Protein AF-B4IW01-F1 (afdb_monomer)

InterPro domains:
  IPR012295 TBP domain superfamily [G3DSA:3.30.310.10] (137-221)
  IPR012295 TBP domain superfamily [G3DSA:3.30.310.10] (222-278)

Secondary structure (DSSP, 8-state):
------------------------------------HHHHHHHHHHHHHHHHHHHHHHHHHHTTTSS-HHHHHHHHHHHHHHGGGHHHHT-EEEEPPPPPGGGGHHHHTT-TTS----------EEEEEEEEEEEEEEEE-SS---HHHHGGG-SSEEEETTTTEEEEEEETTEEEEEETTSEEEEEEESSHHHHHHHHHHHHHHHH--TT----GGGT-EEEEEEEEEE-SS---HHHHHHHH-SSPPTT-SEEEEE-TTSTT-EEEEETTSEEEEES---

Nearest PDB structures (foldseek):
  1ais-assembly1_A  TM=5.025E-01  e=1.214E-07  Pyrococcus woesei
  6e24-assembly1_A  TM=4.633E-01  e=4.380E-07  Saccharomyces cerevisiae S288C
  6e16-assembly1_A  TM=4.631E-01  e=5.217E-07  Saccharomyces cerevisiae S288C
  7zke-assembly1_D  TM=4.923E-01  e=1.776E-06  Thermochaetoides thermophila
  4b0a-assembly1_A  TM=4.723E-01  e=9.909E-07  Saccharomyces cerevisiae

Organism: Drosophila yakuba (NCBI:txid7245)

Structure (mmCIF, N/CA/C/O backbone):
data_AF-B4IW01-F1
#
_entry.id   AF-B4IW01-F1
#
loop_
_atom_site.group_PDB
_atom_site.id
_atom_site.type_symbol
_atom_site.label_atom_id
_atom_site.label_alt_id
_atom_site.label_comp_id
_atom_site.label_asym_id
_atom_site.label_entity_id
_atom_site.label_seq_id
_atom_site.pdbx_PDB_ins_code
_atom_site.Cartn_x
_atom_site.Cartn_y
_atom_site.Cartn_z
_atom_site.occupancy
_atom_site.B_iso_or_equiv
_atom_site.auth_seq_id
_atom_site.auth_comp_id
_atom_site.auth_asym_id
_atom_site.auth_atom_id
_atom_site.pdbx_PDB_model_num
ATOM 1 N N . MET A 1 1 ? 0.034 63.902 19.401 1.00 35.38 1 MET A N 1
ATOM 2 C CA . MET A 1 1 ? -0.274 65.142 18.651 1.00 35.38 1 MET A CA 1
ATOM 3 C C . MET A 1 1 ? -1.018 64.762 17.372 1.00 35.38 1 MET A C 1
ATOM 5 O O . MET A 1 1 ? -0.502 63.921 16.661 1.00 35.38 1 MET A O 1
ATOM 9 N N . ARG A 1 2 ? -2.204 65.361 17.162 1.00 35.72 2 ARG A N 1
ATOM 10 C CA . ARG A 1 2 ? -3.059 65.480 15.947 1.00 35.72 2 ARG A CA 1
ATOM 11 C C . ARG A 1 2 ? -3.355 64.203 15.115 1.00 35.72 2 ARG A C 1
ATOM 13 O O . ARG A 1 2 ? -2.448 63.646 14.529 1.00 35.72 2 ARG A O 1
ATOM 20 N N . LYS A 1 3 ? -4.555 63.599 15.156 1.00 30.81 3 LYS A N 1
ATOM 21 C CA . LYS A 1 3 ? -5.896 63.960 14.603 1.00 30.81 3 LYS A CA 1
ATOM 22 C C . LYS A 1 3 ? -6.015 63.892 13.061 1.00 30.81 3 LYS A C 1
ATOM 24 O O . LYS A 1 3 ? -5.311 64.628 12.385 1.00 30.81 3 LYS A O 1
ATOM 29 N N . LEU A 1 4 ? -7.051 63.145 12.631 1.00 32.84 4 LEU A N 1
ATOM 30 C CA . LEU A 1 4 ? -7.971 63.339 11.484 1.00 32.84 4 LEU A CA 1
ATOM 31 C C . LEU A 1 4 ? -7.855 62.397 10.259 1.00 32.84 4 LEU A C 1
ATOM 33 O O . LEU A 1 4 ? -6.977 62.529 9.418 1.00 32.84 4 LEU A O 1
ATOM 37 N N . SER A 1 5 ? -8.853 61.506 10.157 1.00 33.00 5 SER A N 1
ATOM 38 C CA . SER A 1 5 ? -9.600 61.064 8.952 1.00 33.00 5 SER A CA 1
ATOM 39 C C . SER A 1 5 ? -10.320 62.269 8.271 1.00 33.00 5 SER A C 1
ATOM 41 O O . SER A 1 5 ? -10.150 63.372 8.795 1.00 33.00 5 SER A O 1
ATOM 43 N N . PRO A 1 6 ? -11.251 62.160 7.277 1.00 50.31 6 PRO A N 1
ATOM 44 C CA . PRO A 1 6 ? -11.723 61.075 6.371 1.00 50.31 6 PRO A CA 1
ATOM 45 C C . PRO A 1 6 ? -12.053 61.579 4.909 1.00 50.31 6 PRO A C 1
ATOM 47 O O . PRO A 1 6 ? -11.668 62.684 4.546 1.00 50.31 6 PRO A O 1
ATOM 50 N N . VAL A 1 7 ? -12.894 60.824 4.158 1.00 34.47 7 VAL A N 1
ATOM 51 C CA . VAL A 1 7 ? -13.804 61.234 3.028 1.00 34.47 7 VAL A CA 1
ATOM 52 C C . VAL A 1 7 ? -13.170 61.267 1.620 1.00 34.47 7 VAL A C 1
ATOM 54 O O . VAL A 1 7 ? -12.026 61.665 1.488 1.00 34.47 7 VAL A O 1
ATOM 57 N N . GLY A 1 8 ? -13.800 60.883 0.496 1.00 29.92 8 GLY A N 1
ATOM 58 C CA . GLY A 1 8 ? -15.155 60.432 0.104 1.00 29.92 8 GLY A CA 1
ATOM 59 C C . GLY A 1 8 ? -15.135 60.069 -1.405 1.00 29.92 8 GLY A C 1
ATOM 60 O O . GLY A 1 8 ? -14.216 60.474 -2.104 1.00 29.92 8 GLY A O 1
ATOM 61 N N . TYR A 1 9 ? -15.918 59.088 -1.869 1.00 28.58 9 TYR A N 1
ATOM 62 C CA . TYR A 1 9 ? -17.233 59.180 -2.548 1.00 28.58 9 TYR A CA 1
ATOM 63 C C . TYR A 1 9 ? -17.289 59.768 -3.976 1.00 28.58 9 TYR A C 1
ATOM 65 O O . TYR A 1 9 ? -16.765 60.848 -4.223 1.00 28.58 9 TYR A O 1
ATOM 73 N N . SER A 1 10 ? -18.149 59.118 -4.794 1.00 33.97 10 SER A N 1
ATOM 74 C CA . SER A 1 10 ? -18.918 59.639 -5.958 1.00 33.97 10 SER A CA 1
ATOM 75 C C . SER A 1 10 ? -18.262 59.447 -7.343 1.00 33.97 10 SER A C 1
ATOM 77 O O . SER A 1 10 ? -17.065 59.658 -7.461 1.00 33.97 10 SER A O 1
ATOM 79 N N . ASN A 1 11 ? -18.924 59.149 -8.473 1.00 29.97 11 ASN A N 1
ATOM 80 C CA . ASN A 1 11 ? -20.230 58.589 -8.888 1.00 29.97 11 ASN A CA 1
ATOM 81 C C . ASN A 1 11 ? -20.236 58.524 -10.444 1.00 29.97 11 ASN A C 1
ATOM 83 O O . ASN A 1 11 ? -19.383 59.139 -11.076 1.00 29.97 11 ASN A O 1
ATOM 87 N N . ALA A 1 12 ? -21.300 57.921 -11.006 1.00 30.70 12 ALA A N 1
ATOM 88 C CA . ALA A 1 12 ? -21.876 58.090 -12.364 1.00 30.70 12 ALA A CA 1
ATOM 89 C C . ALA A 1 12 ? -21.292 57.197 -13.491 1.00 30.70 12 ALA A C 1
ATOM 91 O O . ALA A 1 12 ? -20.088 57.187 -13.690 1.00 30.70 12 ALA A O 1
ATOM 92 N N . VAL A 1 13 ? -22.009 56.317 -14.223 1.00 29.69 13 VAL A N 1
ATOM 93 C CA . VAL A 1 13 ? -23.371 56.221 -14.833 1.00 29.69 13 VAL A CA 1
ATOM 94 C C . VAL A 1 13 ? -23.424 56.636 -16.324 1.00 29.69 13 VAL A C 1
ATOM 96 O O . VAL A 1 13 ? -23.496 57.823 -16.610 1.00 29.69 13 VAL A O 1
ATOM 99 N N . LYS A 1 14 ? -23.553 55.599 -17.194 1.00 31.94 14 LYS A N 1
ATOM 100 C CA . LYS A 1 14 ? -24.273 55.464 -18.507 1.00 31.94 14 LYS A CA 1
ATOM 101 C C . LYS A 1 14 ? -23.830 56.337 -19.714 1.00 31.94 14 LYS A C 1
ATOM 103 O O . LYS A 1 14 ? -23.100 57.290 -19.485 1.00 31.94 14 LYS A O 1
ATOM 108 N N . PRO A 1 15 ? -24.306 56.109 -20.976 1.00 44.12 15 PRO A N 1
ATOM 109 C CA . PRO A 1 15 ? -25.229 55.084 -21.536 1.00 44.12 15 PRO A CA 1
ATOM 110 C C . PRO A 1 15 ? -24.794 54.419 -22.886 1.00 44.12 15 PRO A C 1
ATOM 112 O O . PRO A 1 15 ? -23.772 54.756 -23.473 1.00 44.12 15 PRO A O 1
ATOM 115 N N . PHE A 1 16 ? -25.641 53.491 -23.367 1.00 33.47 16 PHE A N 1
ATOM 116 C CA . PHE A 1 16 ? -25.744 52.899 -24.723 1.00 33.47 16 PHE A CA 1
ATOM 117 C C . PHE A 1 16 ? -26.073 53.914 -25.847 1.00 33.47 16 PHE A C 1
ATOM 119 O O . PHE A 1 16 ? -26.485 55.037 -25.547 1.00 33.47 16 PHE A O 1
ATOM 126 N N . PRO A 1 17 ? -26.031 53.482 -27.129 1.00 47.19 17 PRO A N 1
ATOM 127 C CA . PRO A 1 17 ? -27.300 53.390 -27.877 1.00 47.19 17 PRO A CA 1
ATOM 128 C C . PRO A 1 17 ? -27.483 52.148 -28.788 1.00 47.19 17 PRO A C 1
ATOM 130 O O . PRO A 1 17 ? -26.535 51.449 -29.136 1.00 47.19 17 PRO A O 1
ATOM 133 N N . ASN A 1 18 ? -28.761 51.925 -29.134 1.00 31.81 18 ASN A N 1
ATOM 134 C CA . ASN A 1 18 ? -29.385 50.909 -30.003 1.00 31.81 18 ASN A CA 1
ATOM 135 C C . ASN A 1 18 ? -29.263 51.206 -31.516 1.00 31.81 18 ASN A C 1
ATOM 137 O O . ASN A 1 18 ? -28.971 52.345 -31.872 1.00 31.81 18 ASN A O 1
ATOM 141 N N . ASN A 1 19 ? -29.596 50.209 -32.364 1.00 31.95 19 ASN A N 1
ATOM 142 C CA . ASN A 1 19 ? -30.479 50.277 -33.566 1.00 31.95 19 ASN A CA 1
ATOM 143 C C . ASN A 1 19 ? -30.547 48.877 -34.254 1.00 31.95 19 ASN A C 1
ATOM 145 O O . ASN A 1 19 ? -29.493 48.294 -34.488 1.00 31.95 19 ASN A O 1
ATOM 149 N N . SER A 1 20 ? -31.709 48.183 -34.274 1.00 32.56 20 SER A N 1
ATOM 150 C CA . SER A 1 20 ? -32.739 48.051 -35.362 1.00 32.56 20 SER A CA 1
ATOM 151 C C . SER A 1 20 ? -32.246 47.255 -36.597 1.00 32.56 20 SER A C 1
ATOM 153 O O . SER A 1 20 ? -31.138 47.517 -37.040 1.00 32.56 20 SER A O 1
ATOM 155 N N . GLU A 1 21 ? -32.937 46.329 -37.281 1.00 34.38 21 GLU A N 1
ATOM 156 C CA . GLU A 1 21 ? -34.326 45.823 -37.340 1.00 34.38 21 GLU A CA 1
ATOM 157 C C . GLU A 1 21 ? -34.370 44.580 -38.287 1.00 34.38 21 GLU A C 1
ATOM 159 O O . GLU A 1 21 ? -33.563 44.486 -39.209 1.00 34.38 21 GLU A O 1
ATOM 164 N N . ASP A 1 22 ? -35.313 43.663 -38.027 1.00 30.81 22 ASP A N 1
ATOM 165 C CA . ASP A 1 22 ? -36.109 42.757 -38.891 1.00 30.81 22 ASP A CA 1
ATOM 166 C C . ASP A 1 22 ? -35.565 41.979 -40.119 1.00 30.81 22 ASP A C 1
ATOM 168 O O . ASP A 1 22 ? -35.168 42.528 -41.144 1.00 30.81 22 ASP A O 1
ATOM 172 N N . SER A 1 23 ? -35.794 40.653 -40.121 1.00 31.73 23 SER A N 1
ATOM 173 C CA . SER A 1 23 ? -36.760 40.001 -41.043 1.00 31.73 23 SER A CA 1
ATOM 174 C C . SER A 1 23 ? -36.890 38.482 -40.806 1.00 31.73 23 SER A C 1
ATOM 176 O O . SER A 1 23 ? -35.929 37.768 -40.530 1.00 31.73 23 SER A O 1
ATOM 178 N N . SER A 1 24 ? -38.132 38.003 -40.890 1.00 33.66 24 SER A N 1
ATOM 179 C CA . SER A 1 24 ? -38.612 36.642 -40.625 1.00 33.66 24 SER A CA 1
ATOM 180 C C . SER A 1 24 ? -38.362 35.642 -41.760 1.00 33.66 24 SER A C 1
ATOM 182 O O . SER A 1 24 ? -38.559 36.001 -42.916 1.00 33.66 24 SER A O 1
ATOM 184 N N . ASN A 1 25 ? -38.127 34.365 -41.427 1.00 33.31 25 ASN A N 1
ATOM 185 C CA . ASN A 1 25 ? -38.677 33.201 -42.143 1.00 33.31 25 ASN A CA 1
ATOM 186 C C . ASN A 1 25 ? -38.704 31.963 -41.220 1.00 33.31 25 ASN A C 1
ATOM 188 O O . ASN A 1 25 ? -37.762 31.707 -40.476 1.00 33.31 25 ASN A O 1
ATOM 192 N N . ASN A 1 26 ? -39.827 31.244 -41.250 1.00 35.56 2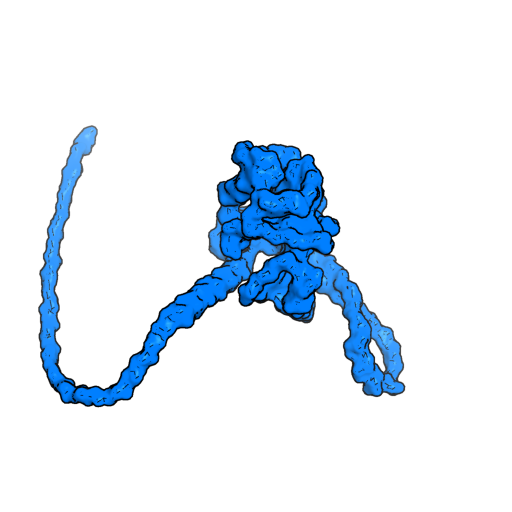6 ASN A N 1
ATOM 193 C CA . ASN A 1 26 ? -40.234 30.167 -40.334 1.00 35.56 26 ASN A CA 1
ATOM 194 C C . ASN A 1 26 ? -39.802 28.758 -40.854 1.00 35.56 26 ASN A C 1
ATOM 196 O O . ASN A 1 26 ? -39.172 28.686 -41.907 1.00 35.56 26 ASN A O 1
ATOM 200 N N . PRO A 1 27 ? -40.073 27.638 -40.144 1.00 44.34 27 PRO A N 1
ATOM 201 C CA . PRO A 1 27 ? -39.052 26.697 -39.678 1.00 44.34 27 PRO A CA 1
ATOM 202 C C . PRO A 1 27 ? -38.980 25.383 -40.477 1.00 44.34 27 PRO A C 1
ATOM 204 O O . PRO A 1 27 ? -39.969 24.935 -41.054 1.00 44.34 27 PRO A O 1
ATOM 207 N N . THR A 1 28 ? -37.836 24.697 -40.404 1.00 29.98 28 THR A N 1
ATOM 208 C CA . THR A 1 28 ? -37.730 23.272 -40.766 1.00 29.98 28 THR A CA 1
ATOM 209 C C . THR A 1 28 ? -37.391 22.481 -39.513 1.00 29.98 28 THR A C 1
ATOM 211 O O . THR A 1 28 ? -36.457 22.825 -38.792 1.00 29.98 28 THR A O 1
ATOM 214 N N . ALA A 1 29 ? -38.205 21.463 -39.249 1.00 42.19 29 ALA A N 1
ATOM 215 C CA . ALA A 1 29 ? -38.125 20.568 -38.110 1.00 42.19 29 ALA A CA 1
ATOM 216 C C . ALA A 1 29 ? -36.722 19.961 -37.950 1.00 42.19 29 ALA A C 1
ATOM 218 O O . ALA A 1 29 ? -36.237 19.266 -38.840 1.00 42.19 29 ALA A O 1
ATOM 219 N N . ALA A 1 30 ? -36.110 20.198 -36.793 1.00 34.09 30 ALA A N 1
ATOM 220 C CA . ALA A 1 30 ? -35.104 19.316 -36.231 1.00 34.09 30 ALA A CA 1
ATOM 221 C C . ALA A 1 30 ? -35.744 18.692 -34.991 1.00 34.09 30 ALA A C 1
ATOM 223 O O . ALA A 1 30 ? -36.191 19.404 -34.089 1.00 34.09 30 ALA A O 1
ATOM 224 N N . GLU A 1 31 ? -35.872 17.371 -35.013 1.00 33.09 31 GLU A N 1
ATOM 225 C CA . GLU A 1 31 ? -36.273 16.562 -33.872 1.00 33.09 31 GLU A CA 1
ATOM 226 C C . GLU A 1 31 ? -35.418 16.964 -32.666 1.00 33.09 31 GLU A C 1
ATOM 228 O O . GLU A 1 31 ? -34.190 17.001 -32.750 1.00 33.09 31 GLU A O 1
ATOM 233 N N . SER A 1 32 ? -36.058 17.318 -31.548 1.00 37.72 32 SER A N 1
ATOM 234 C CA . SER A 1 32 ? -35.331 17.444 -30.293 1.00 37.72 32 SER A CA 1
ATOM 235 C C . SER A 1 32 ? -34.891 16.037 -29.907 1.00 37.72 32 SER A C 1
ATOM 237 O O . SER A 1 32 ? -35.710 15.252 -29.421 1.00 37.72 32 SER A O 1
ATOM 239 N N . GLU A 1 33 ? -33.622 15.708 -30.142 1.00 43.25 33 GLU A N 1
ATOM 240 C CA . GLU A 1 33 ? -32.965 14.629 -29.415 1.00 43.25 33 GLU A CA 1
ATOM 241 C C . GLU A 1 33 ? -33.167 14.945 -27.933 1.00 43.25 33 GLU A C 1
ATOM 243 O O . GLU A 1 33 ? -32.614 15.907 -27.396 1.00 43.25 33 GLU A O 1
ATOM 248 N N . GLY A 1 34 ? -34.089 14.212 -27.307 1.00 36.66 34 GLY A N 1
ATOM 249 C CA . GLY A 1 34 ? -34.323 14.312 -25.882 1.00 36.66 34 GLY A CA 1
ATOM 250 C C . GLY A 1 34 ? -32.992 14.040 -25.209 1.00 36.66 34 GLY A C 1
ATOM 251 O O . GLY A 1 34 ? -32.436 12.956 -25.371 1.00 36.66 34 GLY A O 1
ATOM 252 N N . ILE A 1 35 ? -32.466 15.048 -24.518 1.00 43.88 35 ILE A N 1
ATOM 253 C CA . ILE A 1 35 ? -31.298 14.895 -23.668 1.00 43.88 35 ILE A CA 1
ATOM 254 C C . ILE A 1 35 ? -31.674 13.826 -22.646 1.00 43.88 35 ILE A C 1
ATOM 256 O O . ILE A 1 35 ? -32.470 14.066 -21.737 1.00 43.88 35 ILE A O 1
ATOM 260 N N . ASP A 1 36 ? -31.171 12.614 -22.859 1.00 47.59 36 ASP A N 1
ATOM 261 C CA . ASP A 1 36 ? -31.319 11.519 -21.920 1.00 47.59 36 ASP A CA 1
ATOM 262 C C . ASP A 1 36 ? -30.413 11.844 -20.729 1.00 47.59 36 ASP A C 1
ATOM 264 O O . ASP A 1 36 ? -29.203 11.582 -20.721 1.00 47.59 36 ASP A O 1
ATOM 268 N N . PHE A 1 37 ? -31.023 12.529 -19.758 1.00 40.16 37 PHE A N 1
ATOM 269 C CA . PHE A 1 37 ? -30.391 13.032 -18.546 1.00 40.16 37 PHE A CA 1
ATOM 270 C C . PHE A 1 37 ? -29.650 11.924 -17.790 1.00 40.16 37 PHE A C 1
ATOM 272 O O . PHE A 1 37 ? -28.638 12.215 -17.160 1.00 40.16 37 PHE A O 1
ATOM 279 N N . GLU A 1 38 ? -30.073 10.658 -17.883 1.00 42.69 38 GLU A N 1
ATOM 280 C CA . GLU A 1 38 ? -29.341 9.547 -17.265 1.00 42.69 38 GLU A CA 1
ATOM 281 C C . GLU A 1 38 ? -28.003 9.294 -17.975 1.00 42.69 38 GLU A C 1
ATOM 283 O O . GLU A 1 38 ? -26.963 9.163 -17.319 1.00 42.69 38 GLU A O 1
ATOM 288 N N . THR A 1 39 ? -27.975 9.328 -19.312 1.00 45.12 39 THR A N 1
ATOM 289 C CA . THR A 1 39 ? -26.711 9.260 -20.061 1.00 45.12 39 THR A CA 1
ATOM 290 C C . THR A 1 39 ? -25.824 10.483 -19.872 1.00 45.12 39 THR A C 1
ATOM 292 O O . THR A 1 39 ? -24.608 10.309 -19.798 1.00 45.12 39 THR A O 1
ATOM 295 N N . GLU A 1 40 ? -26.361 11.701 -19.781 1.00 42.12 40 GLU A N 1
ATOM 296 C CA . GLU A 1 40 ? -25.527 12.888 -19.533 1.00 42.12 40 GLU A CA 1
ATOM 297 C C . GLU A 1 40 ? -24.938 12.896 -18.123 1.00 42.12 40 GLU A C 1
ATOM 299 O O . GLU A 1 40 ? -23.738 13.128 -17.977 1.00 42.12 40 GLU A O 1
ATOM 304 N N . ILE A 1 41 ? -25.720 12.514 -17.107 1.00 44.44 41 ILE A N 1
ATOM 305 C CA . ILE A 1 41 ? -25.224 12.344 -15.736 1.00 44.44 41 ILE A CA 1
ATOM 306 C C . ILE A 1 41 ? -24.141 11.259 -15.692 1.00 44.44 41 ILE A C 1
ATOM 308 O O . ILE A 1 41 ? -23.106 11.459 -15.056 1.00 44.44 41 ILE A O 1
ATOM 312 N N . SER A 1 42 ? -24.316 10.141 -16.407 1.00 44.25 42 SER A N 1
ATOM 313 C CA . SER A 1 42 ? -23.290 9.091 -16.480 1.00 44.25 42 SER A CA 1
ATOM 314 C C . SER A 1 42 ? -22.019 9.560 -17.203 1.00 44.25 42 SER A C 1
ATOM 316 O O . SER A 1 42 ? -20.912 9.252 -16.769 1.00 44.25 42 SER A O 1
ATOM 318 N N . LYS A 1 43 ? -22.143 10.364 -18.269 1.00 41.69 43 LYS A N 1
ATOM 319 C CA . LYS A 1 43 ? -21.004 10.934 -19.009 1.00 41.69 43 LYS A CA 1
ATOM 320 C C . LYS A 1 43 ? -20.259 11.975 -18.182 1.00 41.69 43 LYS A C 1
ATOM 322 O O . LYS A 1 43 ? -19.029 11.964 -18.183 1.00 41.69 43 LYS A O 1
ATOM 327 N N . GLU A 1 44 ? -20.965 12.839 -17.458 1.00 33.28 44 GLU A N 1
ATOM 328 C CA . GLU A 1 44 ? -20.341 13.802 -16.554 1.00 33.28 44 GLU A CA 1
ATOM 329 C C . GLU A 1 44 ? -19.646 13.088 -15.399 1.00 33.28 44 GLU A C 1
ATOM 331 O O . GLU A 1 44 ? -18.463 13.343 -15.177 1.00 33.28 44 GLU A O 1
ATOM 336 N N . GLN A 1 45 ? -20.307 12.133 -14.735 1.00 38.88 45 GLN A N 1
ATOM 337 C CA . GLN A 1 45 ? -19.694 11.313 -13.684 1.00 38.88 45 GLN A CA 1
ATOM 338 C C . GLN A 1 45 ? -18.440 10.591 -14.188 1.00 38.88 45 GLN A C 1
ATOM 340 O O . GLN A 1 45 ? -17.390 10.690 -13.554 1.00 38.88 45 GLN A O 1
ATOM 345 N N . ASN A 1 46 ? -18.504 9.970 -15.368 1.00 41.22 46 ASN A N 1
ATOM 346 C CA . ASN A 1 46 ? -17.352 9.326 -15.998 1.00 41.22 46 ASN A CA 1
ATOM 347 C C . ASN A 1 46 ? -16.243 10.337 -16.326 1.00 41.22 46 ASN A C 1
ATOM 349 O O . ASN A 1 46 ? -15.071 10.048 -16.115 1.00 41.22 46 ASN A O 1
ATOM 353 N N . SER A 1 47 ? -16.580 11.550 -16.772 1.00 36.97 47 SER A N 1
ATOM 354 C CA . SER A 1 47 ? -15.588 12.602 -17.040 1.00 36.97 47 SER A CA 1
ATOM 355 C C . SER A 1 47 ? -14.919 13.139 -15.768 1.00 36.97 47 SER A C 1
ATOM 357 O O . SER A 1 47 ? -13.734 13.476 -15.787 1.00 36.97 47 SER A O 1
ATOM 359 N N . PHE A 1 48 ? -15.654 13.206 -14.654 1.00 36.97 48 PHE A N 1
ATOM 360 C CA . PHE A 1 48 ? -15.130 13.602 -13.349 1.00 36.97 48 PHE A CA 1
ATOM 361 C C . PHE A 1 48 ? -14.224 12.518 -12.763 1.00 36.97 48 PHE A C 1
ATOM 363 O O . PHE A 1 48 ? -13.159 12.844 -12.240 1.00 36.97 48 PHE A O 1
ATOM 370 N N . ILE A 1 49 ? -14.613 11.250 -12.904 1.00 42.38 49 ILE A N 1
ATOM 371 C CA . ILE A 1 49 ? -13.824 10.081 -12.506 1.00 42.38 49 ILE A CA 1
ATOM 372 C C . ILE A 1 49 ? -12.514 10.034 -13.310 1.00 42.38 49 ILE A C 1
ATOM 374 O O . ILE A 1 49 ? -11.447 10.120 -12.708 1.00 42.38 49 ILE A O 1
ATOM 378 N N . VAL A 1 50 ? -12.572 10.098 -14.646 1.00 40.50 50 VAL A N 1
ATOM 379 C CA . VAL A 1 50 ? -11.385 10.131 -15.529 1.00 40.50 50 VAL A CA 1
ATOM 380 C C . VAL A 1 50 ? -10.462 11.322 -15.237 1.00 40.50 50 VAL A C 1
ATOM 382 O O . VAL A 1 50 ? -9.237 11.203 -15.266 1.00 40.50 50 VAL A O 1
ATOM 385 N N . ARG A 1 51 ? -11.013 12.493 -14.888 1.00 36.31 51 ARG A N 1
ATOM 386 C CA . ARG A 1 51 ? -10.192 13.645 -14.480 1.00 36.31 51 ARG A CA 1
ATOM 387 C C . ARG A 1 51 ? -9.510 13.444 -13.131 1.00 36.31 51 ARG A C 1
ATOM 389 O O . ARG A 1 51 ? -8.392 13.919 -12.979 1.00 36.31 51 ARG A O 1
ATOM 396 N N . LEU A 1 52 ? -10.148 12.793 -12.159 1.00 46.97 52 LEU A N 1
ATOM 397 C CA . LEU A 1 52 ? -9.550 12.488 -10.850 1.00 46.97 52 LEU A CA 1
ATOM 398 C C . LEU A 1 52 ? -8.486 11.379 -10.947 1.00 46.97 52 LEU A C 1
ATOM 400 O O . LEU A 1 52 ? -7.479 11.441 -10.241 1.00 46.97 52 LEU A O 1
ATOM 404 N N . GLU A 1 53 ? -8.689 10.423 -11.854 1.00 49.59 53 GLU A N 1
ATOM 405 C CA . GLU A 1 53 ? -7.772 9.332 -12.213 1.00 49.59 53 GLU A CA 1
ATOM 406 C C . GLU A 1 53 ? -6.442 9.850 -12.753 1.00 49.59 53 GLU A C 1
ATOM 408 O O . GLU A 1 53 ? -5.372 9.578 -12.196 1.00 49.59 53 GLU A O 1
ATOM 413 N N . ASP A 1 54 ? -6.520 10.672 -13.802 1.00 48.59 54 ASP A N 1
ATOM 414 C CA . ASP A 1 54 ? -5.362 11.365 -14.344 1.00 48.59 54 ASP A CA 1
ATOM 415 C C . ASP A 1 54 ? -4.742 12.252 -13.263 1.00 48.59 54 ASP A C 1
ATOM 417 O O . ASP A 1 54 ? -3.524 12.322 -13.155 1.00 48.59 54 ASP A O 1
ATOM 421 N N . PHE A 1 55 ? -5.545 12.871 -12.393 1.00 48.28 55 PHE A N 1
ATOM 422 C CA . PHE A 1 55 ? -5.050 13.755 -11.343 1.00 48.28 55 PHE A CA 1
ATOM 423 C C . PHE A 1 55 ? -4.174 13.053 -10.300 1.00 48.28 55 PHE A C 1
ATOM 425 O O . PHE A 1 55 ? -3.218 13.669 -9.850 1.00 48.28 55 PHE A O 1
ATOM 432 N N . GLU A 1 56 ? -4.415 11.799 -9.903 1.00 55.94 56 GLU A N 1
ATOM 433 C CA . GLU A 1 56 ? -3.521 11.110 -8.950 1.00 55.94 56 GLU A CA 1
ATOM 434 C C . GLU A 1 56 ? -2.142 10.838 -9.554 1.00 55.94 56 GLU A C 1
ATOM 436 O O . GLU A 1 56 ? -1.117 11.144 -8.939 1.00 55.94 56 GLU A O 1
ATOM 441 N N . TYR A 1 57 ? -2.120 10.319 -10.781 1.00 53.06 57 TYR A N 1
ATOM 442 C CA . TYR A 1 57 ? -0.895 10.069 -11.534 1.00 53.06 57 TYR A CA 1
ATOM 443 C C . TYR A 1 57 ? -0.1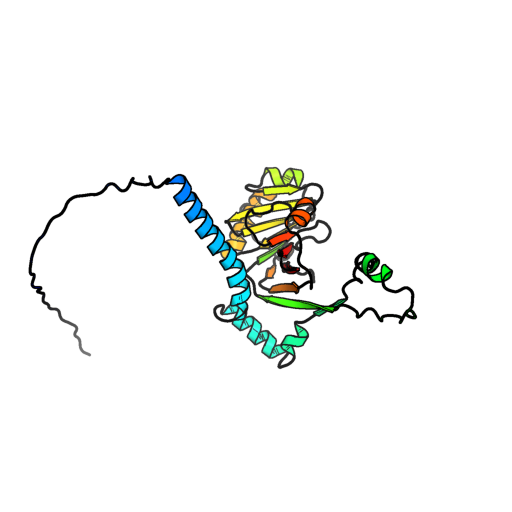63 11.376 -11.874 1.00 53.06 57 TYR A C 1
ATOM 445 O O . TYR A 1 57 ? 1.037 11.496 -11.627 1.00 53.06 57 TYR A O 1
ATOM 453 N N . ILE A 1 58 ? -0.893 12.386 -12.355 1.00 53.50 58 ILE A N 1
ATOM 454 C CA . ILE A 1 58 ? -0.402 13.738 -12.641 1.00 53.50 58 ILE A CA 1
ATOM 455 C C . ILE A 1 58 ? 0.095 14.406 -11.362 1.00 53.50 58 ILE A C 1
ATOM 457 O O . ILE A 1 58 ? 1.116 15.078 -11.417 1.00 53.50 58 ILE A O 1
ATOM 461 N N . ILE A 1 59 ? -0.567 14.246 -10.210 1.00 54.38 59 ILE A N 1
ATOM 462 C CA . ILE A 1 59 ? -0.064 14.760 -8.932 1.00 54.38 59 ILE A CA 1
ATOM 463 C C . ILE A 1 59 ? 1.236 14.052 -8.594 1.00 54.38 59 ILE A C 1
ATOM 465 O O . ILE A 1 59 ? 2.233 14.732 -8.405 1.00 54.38 59 ILE A O 1
ATOM 469 N N . ASP A 1 60 ? 1.275 12.725 -8.525 1.00 57.56 60 ASP A N 1
ATOM 470 C CA . ASP A 1 60 ? 2.484 12.025 -8.085 1.00 57.56 60 ASP A CA 1
ATOM 471 C C . ASP A 1 60 ? 3.675 12.294 -9.025 1.00 57.56 60 ASP A C 1
ATOM 473 O O . ASP A 1 60 ? 4.798 12.505 -8.560 1.00 57.56 60 ASP A O 1
ATOM 477 N N . GLN A 1 61 ? 3.431 12.406 -10.336 1.00 53.06 61 GLN A N 1
ATOM 478 C CA . GLN A 1 61 ? 4.443 12.843 -11.299 1.00 53.06 61 GLN A CA 1
ATOM 479 C C . GLN A 1 61 ? 4.807 14.326 -11.142 1.00 53.06 61 GLN A C 1
ATOM 481 O O . GLN A 1 61 ? 5.987 14.638 -11.028 1.00 53.06 61 GLN A O 1
ATOM 486 N N . ASN A 1 62 ? 3.853 15.254 -11.032 1.00 46.69 62 ASN A N 1
ATOM 487 C CA . ASN A 1 62 ? 4.133 16.699 -10.932 1.00 46.69 62 ASN A CA 1
ATOM 488 C C . ASN A 1 62 ? 4.548 17.174 -9.531 1.00 46.69 62 ASN A C 1
ATOM 490 O O . ASN A 1 62 ? 5.049 18.292 -9.370 1.00 46.69 62 ASN A O 1
ATOM 494 N N . MET A 1 63 ? 4.413 16.335 -8.503 1.00 53.53 63 MET A N 1
ATOM 495 C CA . MET A 1 63 ? 5.017 16.545 -7.183 1.00 53.53 63 MET A CA 1
ATOM 496 C C . MET A 1 63 ? 6.546 16.529 -7.274 1.00 53.53 63 MET A C 1
ATOM 498 O O . MET A 1 63 ? 7.240 17.146 -6.449 1.00 53.53 63 MET A O 1
ATOM 502 N N . THR A 1 64 ? 7.100 15.888 -8.306 1.00 47.31 64 THR A N 1
ATOM 503 C CA . THR A 1 64 ? 8.527 15.989 -8.611 1.00 47.31 64 THR A CA 1
ATOM 504 C C . THR A 1 64 ? 8.920 17.397 -9.064 1.00 47.31 64 THR A C 1
ATOM 506 O O . THR A 1 64 ? 10.015 17.838 -8.711 1.00 47.31 64 THR A O 1
ATOM 509 N N . GLU A 1 65 ? 8.015 18.166 -9.682 1.00 45.12 65 GLU A N 1
ATOM 510 C CA . GLU A 1 65 ? 8.413 19.394 -10.369 1.00 45.12 65 GLU A CA 1
ATOM 511 C C . GLU A 1 65 ? 8.076 20.714 -9.654 1.00 45.12 65 GLU A C 1
ATOM 513 O O . GLU A 1 65 ? 9.042 21.423 -9.392 1.00 45.12 65 GLU A O 1
ATOM 518 N N . PHE A 1 66 ? 6.857 21.096 -9.216 1.00 47.97 66 PHE A N 1
ATOM 519 C CA . PHE A 1 66 ? 6.701 22.545 -8.887 1.00 47.97 66 PHE A CA 1
ATOM 520 C C . PHE A 1 66 ? 5.794 23.088 -7.763 1.00 47.97 66 PHE A C 1
ATOM 522 O O . PHE A 1 66 ? 5.748 24.313 -7.648 1.00 47.97 66 PHE A O 1
ATOM 529 N N . ARG A 1 67 ? 5.130 22.324 -6.869 1.00 54.62 67 ARG A N 1
ATOM 530 C CA . ARG A 1 67 ? 4.187 22.978 -5.905 1.00 54.62 67 ARG A CA 1
ATOM 531 C C . ARG A 1 67 ? 4.138 22.544 -4.436 1.00 54.62 67 ARG A C 1
ATOM 533 O O . ARG A 1 67 ? 3.385 23.156 -3.687 1.00 54.62 67 ARG A O 1
ATOM 540 N N . ASP A 1 68 ? 4.956 21.603 -3.970 1.00 63.72 68 ASP A N 1
ATOM 541 C CA . ASP A 1 68 ? 4.934 21.204 -2.552 1.00 63.72 68 ASP A CA 1
ATOM 542 C C . ASP A 1 68 ? 6.151 21.718 -1.745 1.00 63.72 68 ASP A C 1
ATOM 544 O O . ASP A 1 68 ? 7.281 21.257 -1.963 1.00 63.72 68 ASP A O 1
ATOM 548 N N . PRO A 1 69 ? 5.951 22.633 -0.770 1.00 69.12 69 PRO A N 1
ATOM 549 C CA . PRO A 1 69 ? 7.012 23.137 0.103 1.00 69.12 69 PRO A CA 1
ATOM 550 C C . PRO A 1 69 ? 7.735 22.046 0.900 1.00 69.12 69 PRO A C 1
ATOM 552 O O . PRO A 1 69 ? 8.941 22.154 1.139 1.00 69.12 69 PRO A O 1
ATOM 555 N N . GLN A 1 70 ? 7.033 20.989 1.312 1.00 68.88 70 GLN A N 1
ATOM 556 C CA . GLN A 1 70 ? 7.633 19.904 2.086 1.00 68.88 70 GLN A CA 1
ATOM 557 C C . GLN A 1 70 ? 8.490 18.992 1.203 1.00 68.88 70 GLN A C 1
ATOM 559 O O . GLN A 1 70 ? 9.627 18.703 1.581 1.00 68.88 70 GLN A O 1
ATOM 564 N N . ALA A 1 71 ? 8.016 18.607 0.011 1.00 67.94 71 ALA A N 1
ATOM 565 C CA . ALA A 1 71 ? 8.841 17.900 -0.971 1.00 67.94 71 ALA A CA 1
ATOM 566 C C . ALA A 1 71 ? 10.081 18.723 -1.355 1.00 67.94 71 ALA A C 1
ATOM 568 O O . ALA A 1 71 ? 11.195 18.196 -1.362 1.00 67.94 71 ALA A O 1
ATOM 569 N N . LYS A 1 72 ? 9.929 20.041 -1.567 1.00 73.00 72 LYS A N 1
ATOM 570 C CA . LYS A 1 72 ? 11.058 20.956 -1.816 1.00 73.00 72 LYS A CA 1
ATOM 571 C C . LYS A 1 72 ? 12.073 20.936 -0.668 1.00 73.00 72 LYS A C 1
ATOM 573 O O . LYS A 1 72 ? 13.272 20.833 -0.926 1.00 73.00 72 LYS A O 1
ATOM 57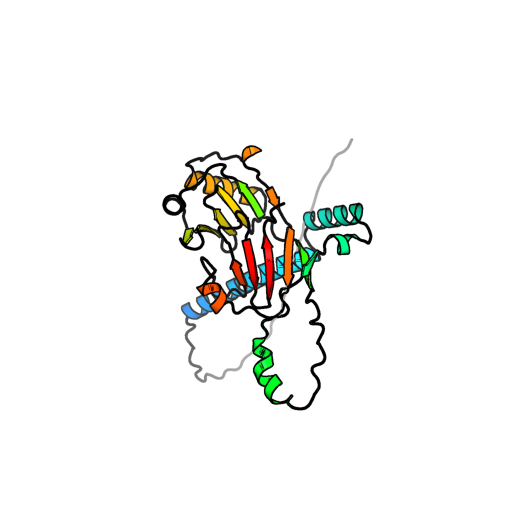8 N N . ARG A 1 73 ? 11.609 20.984 0.587 1.00 76.50 73 ARG A N 1
ATOM 579 C CA . ARG A 1 73 ? 12.464 20.908 1.786 1.00 76.50 73 ARG A CA 1
ATOM 580 C C . ARG A 1 73 ? 13.171 19.556 1.914 1.00 76.50 73 ARG A C 1
ATOM 582 O O . ARG A 1 73 ? 14.314 19.502 2.361 1.00 76.50 73 ARG A O 1
ATOM 589 N N . LEU A 1 74 ? 12.512 18.460 1.545 1.00 72.38 74 LEU A N 1
ATOM 590 C CA . LEU A 1 74 ? 13.124 17.134 1.591 1.00 72.38 74 LEU A CA 1
ATOM 591 C C . LEU A 1 74 ? 14.203 16.990 0.505 1.00 72.38 74 LEU A C 1
ATOM 593 O O . LEU A 1 74 ? 15.322 16.578 0.804 1.00 72.38 74 LEU A O 1
ATOM 597 N N . ARG A 1 75 ? 13.912 17.444 -0.724 1.00 73.31 75 ARG A N 1
ATOM 598 C CA . ARG A 1 75 ? 14.889 17.519 -1.825 1.00 73.31 75 ARG A CA 1
ATOM 599 C C . ARG A 1 75 ? 16.111 18.354 -1.445 1.00 73.31 75 ARG A C 1
ATOM 601 O O . ARG A 1 75 ? 17.237 17.936 -1.708 1.00 73.31 75 ARG A O 1
ATOM 608 N N . SER A 1 76 ? 15.915 19.507 -0.799 1.00 76.62 76 SER A N 1
ATOM 609 C CA . SER A 1 76 ? 17.033 20.354 -0.371 1.00 76.62 76 SER A CA 1
ATOM 610 C C . SER A 1 76 ? 17.900 19.672 0.688 1.00 76.62 76 SER A C 1
ATOM 612 O O . SER A 1 76 ? 19.122 19.720 0.572 1.00 76.62 76 SER A O 1
ATOM 614 N N . LYS A 1 77 ? 17.295 18.986 1.671 1.00 79.25 77 LYS A N 1
ATOM 615 C CA . LYS A 1 77 ? 18.037 18.195 2.669 1.00 79.25 77 LYS A CA 1
ATOM 616 C C . LYS A 1 77 ? 18.862 17.086 2.014 1.00 79.25 77 LYS A C 1
ATOM 618 O O . LYS A 1 77 ? 20.027 16.916 2.355 1.00 79.25 77 LYS A O 1
ATOM 623 N N . TRP A 1 78 ? 18.300 16.377 1.035 1.00 72.56 78 TRP A N 1
ATOM 624 C CA . TRP A 1 78 ? 19.040 15.337 0.316 1.00 72.56 78 TRP A CA 1
ATOM 625 C C . TRP A 1 78 ? 20.194 15.882 -0.511 1.00 72.56 78 TRP A C 1
ATOM 627 O O . TRP A 1 78 ? 21.292 15.330 -0.474 1.00 72.56 78 TRP A O 1
ATOM 637 N N . LYS A 1 79 ? 19.970 16.987 -1.227 1.00 78.56 79 LYS A N 1
ATOM 638 C CA . LYS A 1 79 ? 21.034 17.656 -1.976 1.00 78.56 79 LYS A CA 1
ATOM 639 C C . LYS A 1 79 ? 22.141 18.152 -1.042 1.00 78.56 79 LYS A C 1
ATOM 641 O O . LYS A 1 79 ? 23.307 18.065 -1.405 1.00 78.56 79 LYS A O 1
ATOM 646 N N . GLN A 1 80 ? 21.794 18.621 0.157 1.00 81.50 80 GLN A N 1
ATOM 647 C CA . GLN A 1 80 ? 22.768 19.005 1.180 1.00 81.50 80 GLN A CA 1
ATOM 648 C C . GLN A 1 80 ? 23.578 17.801 1.686 1.00 81.50 80 GLN A C 1
ATOM 650 O O . GLN A 1 80 ? 24.785 17.921 1.859 1.00 81.50 80 GLN A O 1
ATOM 655 N N . GLN A 1 81 ? 22.937 16.649 1.897 1.00 77.81 81 GLN A N 1
ATOM 656 C CA . GLN A 1 81 ? 23.600 15.450 2.418 1.00 77.81 81 GLN A CA 1
ATOM 657 C C . GLN A 1 81 ? 24.492 14.752 1.380 1.00 77.81 81 GLN A C 1
ATOM 659 O O . GLN A 1 81 ? 25.587 14.309 1.712 1.00 77.81 81 GLN A O 1
ATOM 664 N N . PHE A 1 82 ? 24.031 14.638 0.132 1.00 74.12 82 PHE A N 1
ATOM 665 C CA . PHE A 1 82 ? 24.672 13.803 -0.893 1.00 74.12 82 PHE A CA 1
ATOM 666 C C . PHE A 1 82 ? 25.265 14.591 -2.072 1.00 74.12 82 PHE A C 1
ATOM 668 O O . PHE A 1 82 ? 25.883 14.002 -2.962 1.00 74.12 82 PHE A O 1
ATOM 675 N N . GLY A 1 83 ? 25.085 15.914 -2.114 1.00 77.81 83 GLY A N 1
ATOM 676 C CA . GLY A 1 83 ? 25.646 16.779 -3.151 1.00 77.81 83 GLY A CA 1
ATOM 677 C C . GLY A 1 83 ? 25.246 16.362 -4.572 1.00 77.81 83 GLY A C 1
ATOM 678 O O . GLY A 1 83 ? 24.094 16.007 -4.847 1.00 77.81 83 GLY A O 1
ATOM 679 N N . SER A 1 84 ? 26.218 16.383 -5.486 1.00 73.12 84 SER A N 1
ATOM 680 C CA . SER A 1 84 ? 26.061 15.957 -6.885 1.00 73.12 84 SER A CA 1
ATOM 681 C C . SER A 1 84 ? 25.753 14.463 -7.051 1.00 73.12 84 SER A C 1
ATOM 683 O O . SER A 1 84 ? 25.194 14.081 -8.073 1.00 73.12 84 SER A O 1
ATOM 685 N N . LYS A 1 85 ? 26.031 13.627 -6.039 1.00 70.44 85 LYS A N 1
ATOM 686 C CA . LYS A 1 85 ? 25.741 12.181 -6.038 1.00 70.44 85 LYS A CA 1
ATOM 687 C C . LYS A 1 85 ? 24.355 11.834 -5.491 1.00 70.44 85 LYS A C 1
ATOM 689 O O . LYS A 1 85 ? 24.025 10.661 -5.347 1.00 70.44 85 LYS A O 1
ATOM 694 N N . SER A 1 86 ? 23.533 12.825 -5.148 1.00 65.62 86 SER A N 1
ATOM 695 C CA . SER A 1 86 ? 22.185 12.601 -4.598 1.00 65.62 86 SER A CA 1
ATOM 696 C C . SER A 1 86 ? 21.333 11.679 -5.473 1.00 65.62 86 SER A C 1
ATOM 698 O O . SER A 1 86 ? 20.721 10.748 -4.965 1.00 65.62 86 SER A O 1
ATOM 700 N N . LEU A 1 87 ? 21.362 11.879 -6.789 1.00 64.38 87 LEU A N 1
ATOM 701 C CA . LEU A 1 87 ? 20.594 11.085 -7.743 1.00 64.38 87 LEU A CA 1
ATOM 702 C C . LEU A 1 87 ? 21.059 9.619 -7.811 1.00 64.38 87 LEU A C 1
ATOM 704 O O . LEU A 1 87 ? 20.231 8.720 -7.894 1.00 64.38 87 LEU A O 1
ATOM 708 N N . GLU A 1 88 ? 22.368 9.369 -7.758 1.00 66.06 88 GLU A N 1
ATOM 709 C CA . GLU A 1 88 ? 22.937 8.014 -7.752 1.00 66.06 88 GLU A CA 1
ATOM 710 C C . GLU A 1 88 ? 22.618 7.274 -6.450 1.00 66.06 88 GLU A C 1
ATOM 712 O O . GLU A 1 88 ? 22.248 6.108 -6.494 1.00 66.06 88 GLU A O 1
ATOM 717 N N . ASN A 1 89 ? 22.665 7.962 -5.304 1.00 63.66 89 ASN A N 1
ATOM 718 C CA . ASN A 1 89 ? 22.337 7.371 -4.000 1.00 63.66 89 ASN A CA 1
ATOM 719 C C . ASN A 1 89 ? 20.843 7.035 -3.837 1.00 63.66 89 ASN A C 1
ATOM 721 O O . ASN A 1 89 ? 20.484 6.203 -3.006 1.00 63.66 89 ASN A O 1
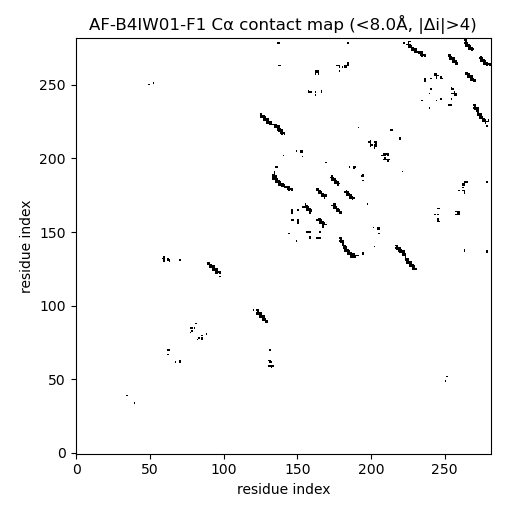ATOM 725 N N . LEU A 1 90 ? 19.969 7.676 -4.618 1.00 64.00 90 LEU A N 1
ATOM 726 C CA . LEU A 1 90 ? 18.529 7.392 -4.644 1.00 64.00 90 LEU A CA 1
ATOM 727 C C . LEU A 1 90 ? 18.153 6.281 -5.626 1.00 64.00 90 LEU A C 1
ATOM 729 O O . LEU A 1 90 ? 17.005 5.839 -5.637 1.00 64.00 90 LEU A O 1
ATOM 733 N N . ARG A 1 91 ? 19.102 5.840 -6.455 1.00 71.19 91 ARG A N 1
ATOM 734 C CA . ARG A 1 91 ? 18.893 4.802 -7.459 1.00 71.19 91 ARG A CA 1
ATOM 735 C C . ARG A 1 91 ? 19.413 3.479 -6.927 1.00 71.19 91 ARG A C 1
ATOM 737 O O . ARG A 1 91 ? 20.570 3.359 -6.538 1.00 71.19 91 ARG A O 1
ATOM 744 N N . ARG A 1 92 ? 18.558 2.464 -6.948 1.00 76.19 92 ARG A N 1
ATOM 745 C CA . ARG A 1 92 ? 18.956 1.069 -6.731 1.00 76.19 92 ARG A CA 1
ATOM 746 C C . ARG A 1 92 ? 18.777 0.313 -8.040 1.00 76.19 92 ARG A C 1
ATOM 748 O O . ARG A 1 92 ? 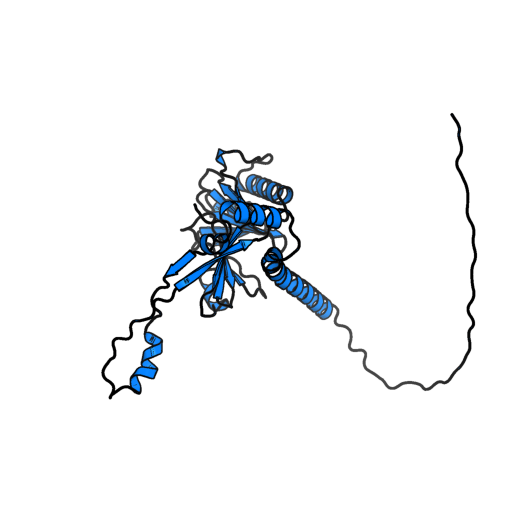17.903 0.651 -8.834 1.00 76.19 92 ARG A O 1
ATOM 755 N N . CYS A 1 93 ? 19.602 -0.697 -8.275 1.00 78.06 93 CYS A N 1
ATOM 756 C CA . CYS A 1 93 ? 19.457 -1.582 -9.426 1.00 78.06 93 CYS A CA 1
ATOM 757 C C . CYS A 1 93 ? 19.140 -2.984 -8.922 1.00 78.06 93 CYS A C 1
ATOM 759 O O . CYS A 1 93 ? 19.878 -3.524 -8.101 1.00 78.06 93 CYS A O 1
ATOM 761 N N . LEU A 1 94 ? 18.056 -3.560 -9.423 1.00 78.81 94 LEU A N 1
ATOM 762 C CA . LEU A 1 94 ? 17.682 -4.947 -9.204 1.00 78.81 94 LEU A CA 1
ATOM 763 C C . LEU A 1 94 ? 18.045 -5.750 -10.449 1.00 78.81 94 LEU A C 1
ATOM 765 O O . LEU A 1 94 ? 17.767 -5.328 -11.571 1.00 78.81 94 LEU A O 1
ATOM 769 N N . LEU A 1 95 ? 18.680 -6.901 -10.253 1.00 77.19 95 LEU A N 1
ATOM 770 C CA . LEU A 1 95 ? 18.866 -7.871 -11.326 1.00 77.19 95 LEU A CA 1
ATOM 771 C C . LEU A 1 95 ? 17.532 -8.578 -11.546 1.00 77.19 95 LEU A C 1
ATOM 773 O O . LEU A 1 95 ? 16.990 -9.170 -10.613 1.00 77.19 95 LEU A O 1
ATOM 777 N N . LEU A 1 96 ? 16.991 -8.481 -12.757 1.00 75.19 96 LEU A N 1
ATOM 778 C CA . LEU A 1 96 ? 15.793 -9.221 -13.117 1.00 75.19 96 LEU A CA 1
ATOM 779 C C . LEU A 1 96 ? 16.148 -10.682 -13.404 1.00 75.19 96 LEU A C 1
ATOM 781 O O . LEU A 1 96 ? 17.230 -10.960 -13.936 1.00 75.19 96 LEU A O 1
ATOM 785 N N . PRO A 1 97 ? 15.248 -11.622 -13.063 1.00 71.38 97 PRO A N 1
ATOM 786 C CA . PRO A 1 97 ? 15.418 -13.005 -13.467 1.00 71.38 97 PRO A CA 1
ATOM 787 C C . PRO A 1 97 ? 15.482 -13.093 -15.001 1.00 71.38 97 PRO A C 1
ATOM 789 O O . PRO A 1 97 ? 14.886 -12.259 -15.694 1.00 71.38 97 PRO A O 1
ATOM 792 N N . PRO A 1 98 ? 16.205 -14.085 -15.547 1.00 67.19 98 PRO A N 1
ATOM 793 C CA . PRO A 1 98 ? 16.252 -14.293 -16.985 1.00 67.19 98 PRO A CA 1
ATOM 794 C C . PRO A 1 98 ? 14.834 -14.494 -17.521 1.00 67.19 98 PRO A C 1
ATOM 796 O O . PRO A 1 98 ? 14.025 -15.199 -16.913 1.00 67.19 98 PRO A O 1
ATOM 799 N N . LEU A 1 99 ? 14.535 -13.853 -18.654 1.00 65.38 99 LEU A N 1
ATOM 800 C CA . LEU A 1 99 ? 13.240 -14.024 -19.298 1.00 65.38 99 LEU A CA 1
ATOM 801 C C . LEU A 1 99 ? 13.045 -15.494 -19.683 1.00 65.38 99 LEU A C 1
ATOM 803 O O . LEU A 1 99 ? 14.014 -16.154 -20.066 1.00 65.38 99 LEU A O 1
ATOM 807 N N . PRO A 1 100 ? 11.815 -16.016 -19.607 1.00 61.75 100 PRO A N 1
ATOM 808 C CA . PRO A 1 100 ? 11.578 -17.406 -19.940 1.00 61.75 100 PRO A CA 1
ATOM 809 C C . PRO A 1 100 ? 11.900 -17.712 -21.417 1.00 61.75 100 PRO A C 1
ATOM 811 O O . PRO A 1 100 ? 11.419 -17.040 -22.329 1.00 61.75 100 PRO A O 1
ATOM 814 N N . ASP A 1 101 ? 12.684 -18.766 -21.663 1.00 57.53 101 ASP A N 1
ATOM 815 C CA . ASP A 1 101 ? 13.248 -19.116 -22.982 1.00 57.53 101 ASP A CA 1
ATOM 816 C C . ASP A 1 101 ? 12.211 -19.513 -24.065 1.00 57.53 101 ASP A C 1
ATOM 818 O O . ASP A 1 101 ? 12.573 -19.799 -25.210 1.00 57.53 101 ASP A O 1
ATOM 822 N N . HIS A 1 102 ? 10.913 -19.574 -23.747 1.00 55.28 102 HIS A N 1
ATOM 823 C CA . HIS A 1 102 ? 9.894 -20.143 -24.643 1.00 55.28 102 HIS A CA 1
ATOM 824 C C . HIS A 1 102 ? 9.605 -19.296 -25.891 1.00 55.28 102 HIS A C 1
ATOM 826 O O . HIS A 1 102 ? 9.224 -19.853 -26.921 1.00 55.28 102 HIS A O 1
ATOM 832 N N . LEU A 1 103 ? 9.841 -17.980 -25.847 1.00 52.56 103 LEU A N 1
ATOM 833 C CA . LEU A 1 103 ? 9.687 -17.101 -27.017 1.00 52.56 103 LEU A CA 1
ATOM 834 C C . LEU A 1 103 ? 10.697 -17.413 -28.137 1.00 52.56 103 LEU A C 1
ATOM 836 O O . LEU A 1 103 ? 10.439 -17.127 -29.307 1.00 52.56 103 LEU A O 1
ATOM 840 N N . ASP A 1 104 ? 11.820 -18.056 -27.809 1.00 51.53 104 ASP A N 1
ATOM 841 C CA . ASP A 1 104 ? 12.882 -18.365 -28.767 1.00 51.53 104 ASP A CA 1
ATOM 842 C C . ASP A 1 104 ? 12.594 -19.636 -29.599 1.00 51.53 104 ASP A C 1
ATOM 844 O O . ASP A 1 104 ? 13.261 -19.866 -30.610 1.00 51.53 104 ASP A O 1
ATOM 848 N N . GLN A 1 105 ? 11.591 -20.460 -29.251 1.00 51.81 105 GLN A N 1
ATOM 849 C CA . GLN A 1 105 ? 11.325 -21.728 -29.957 1.00 51.81 105 GLN A CA 1
ATOM 850 C C . GLN A 1 105 ? 10.873 -21.530 -31.415 1.00 51.81 105 GLN A C 1
ATOM 852 O O . GLN A 1 105 ? 11.303 -22.275 -32.300 1.00 51.81 105 GLN A O 1
ATOM 857 N N . CYS A 1 106 ? 10.081 -20.492 -31.704 1.00 51.50 106 CYS A N 1
ATOM 858 C CA . CYS A 1 106 ? 9.675 -20.177 -33.080 1.00 51.50 106 CYS A CA 1
ATOM 859 C C . CYS A 1 106 ? 10.846 -19.649 -33.928 1.00 51.50 106 CYS A C 1
ATOM 861 O O . CYS A 1 106 ? 10.954 -19.986 -35.108 1.00 51.50 106 CYS A O 1
ATOM 863 N N . LEU A 1 107 ? 11.776 -18.895 -33.331 1.00 51.00 107 LEU A N 1
ATOM 864 C CA . LEU A 1 107 ? 12.962 -18.362 -34.019 1.00 51.00 107 LEU A CA 1
ATOM 865 C C . LEU A 1 107 ? 14.087 -19.402 -34.176 1.00 51.00 107 LEU A C 1
ATOM 867 O O . LEU A 1 107 ? 14.952 -19.261 -35.046 1.00 51.00 107 LEU A O 1
ATOM 871 N N . GLN A 1 108 ? 14.085 -20.465 -33.366 1.00 51.56 108 GLN A N 1
ATOM 872 C CA . GLN A 1 108 ? 15.056 -21.559 -33.456 1.00 51.56 108 GLN A CA 1
ATOM 873 C C . GLN A 1 108 ? 14.836 -22.477 -34.670 1.00 51.56 108 GLN A C 1
ATOM 875 O O . GLN A 1 108 ? 15.810 -23.052 -35.156 1.00 51.56 108 GLN A O 1
ATOM 880 N N . ARG A 1 109 ? 13.620 -22.555 -35.240 1.00 50.62 109 ARG A N 1
ATOM 881 C CA . ARG A 1 109 ? 13.357 -23.349 -36.463 1.00 50.62 109 ARG A CA 1
ATOM 882 C C . ARG A 1 109 ? 14.115 -22.845 -37.701 1.00 50.62 109 ARG A C 1
ATOM 884 O O . ARG A 1 109 ? 14.381 -23.627 -38.604 1.00 50.62 109 ARG A O 1
ATOM 891 N N . ILE A 1 110 ? 14.534 -21.577 -37.722 1.00 57.22 110 ILE A N 1
ATOM 892 C CA . ILE A 1 110 ? 15.265 -20.961 -38.848 1.00 57.22 110 ILE A CA 1
ATOM 893 C C . ILE A 1 110 ? 16.800 -21.160 -38.716 1.00 57.22 110 ILE A C 1
ATOM 895 O O . ILE A 1 110 ? 17.575 -20.776 -39.588 1.00 57.22 110 ILE A O 1
ATOM 899 N N . ARG A 1 111 ? 17.297 -21.779 -37.632 1.00 51.97 111 ARG A N 1
ATOM 900 C CA . ARG A 1 111 ? 18.724 -21.747 -37.233 1.00 51.97 111 ARG A CA 1
ATOM 901 C C . ARG A 1 111 ? 19.515 -23.049 -37.401 1.00 51.97 111 ARG A C 1
ATOM 903 O O . ARG A 1 111 ? 20.504 -23.246 -36.701 1.00 51.97 111 ARG A O 1
ATOM 910 N N . ILE A 1 112 ? 19.165 -23.916 -38.346 1.00 57.69 112 ILE A N 1
ATOM 911 C CA . ILE A 1 112 ? 19.808 -25.241 -38.472 1.00 57.69 112 ILE A CA 1
ATOM 912 C C . ILE A 1 112 ? 21.304 -25.183 -38.896 1.00 57.69 112 ILE A C 1
ATOM 914 O O . ILE A 1 112 ? 22.011 -26.172 -38.752 1.00 57.69 112 ILE A O 1
ATOM 918 N N . LEU A 1 113 ? 21.859 -24.035 -39.322 1.00 56.69 113 LEU A N 1
ATOM 919 C CA . LEU A 1 113 ? 23.239 -23.969 -39.859 1.00 56.69 113 LEU A CA 1
ATOM 920 C C . LEU A 1 113 ? 24.233 -23.032 -39.148 1.00 56.69 113 LEU A C 1
ATOM 922 O O . LEU A 1 113 ? 25.376 -22.921 -39.588 1.00 56.69 113 LEU A O 1
ATOM 926 N N . ARG A 1 114 ? 23.874 -22.356 -38.047 1.00 53.09 114 ARG A N 1
ATOM 927 C CA . ARG A 1 114 ? 24.831 -21.487 -37.325 1.00 53.09 114 ARG A CA 1
ATOM 928 C C . ARG A 1 114 ? 25.301 -22.128 -36.024 1.00 53.09 114 ARG A C 1
ATOM 930 O O . ARG A 1 114 ? 24.487 -22.491 -35.179 1.00 53.09 114 ARG A O 1
ATOM 937 N N . ARG A 1 115 ? 26.629 -22.198 -35.833 1.00 53.38 115 ARG A N 1
ATOM 938 C CA . ARG A 1 115 ? 27.250 -22.541 -34.542 1.00 53.38 115 ARG A CA 1
ATOM 939 C C . ARG A 1 115 ? 26.616 -21.700 -33.431 1.00 53.38 115 ARG A C 1
ATOM 941 O O . ARG A 1 115 ? 26.463 -20.485 -33.567 1.00 53.38 115 ARG A O 1
ATOM 948 N N . ARG A 1 116 ? 26.254 -22.367 -32.334 1.00 51.91 116 ARG A N 1
ATOM 949 C CA . ARG A 1 116 ? 25.642 -21.773 -31.143 1.00 51.91 116 ARG A CA 1
ATOM 950 C C . ARG A 1 116 ? 26.659 -20.826 -30.496 1.00 51.91 116 ARG A C 1
ATOM 952 O O . ARG A 1 116 ? 27.469 -21.250 -29.678 1.00 51.91 116 ARG A O 1
ATOM 959 N N . ASN A 1 117 ? 26.651 -19.545 -30.869 1.00 52.06 117 ASN A N 1
ATOM 960 C CA . ASN A 1 117 ? 27.308 -18.531 -30.051 1.00 52.06 117 ASN A CA 1
ATOM 961 C C . ASN A 1 117 ? 26.628 -18.590 -28.684 1.00 52.06 117 ASN A C 1
ATOM 963 O O . ASN A 1 117 ? 25.409 -18.421 -28.607 1.00 52.06 117 ASN A O 1
ATOM 967 N N . LYS A 1 118 ? 27.396 -18.874 -27.623 1.00 52.97 118 LYS A N 1
ATOM 968 C CA . LYS A 1 118 ? 26.941 -18.676 -26.245 1.00 52.97 118 LYS A CA 1
ATOM 969 C C . LYS A 1 118 ? 26.564 -17.200 -26.138 1.00 52.97 118 LYS A C 1
ATOM 971 O O . LYS A 1 118 ? 27.437 -16.353 -25.965 1.00 52.97 118 LYS A O 1
ATOM 976 N N . ARG A 1 119 ? 25.286 -16.876 -26.346 1.00 53.72 119 ARG A N 1
ATOM 977 C CA . ARG A 1 119 ? 24.766 -15.544 -26.063 1.00 53.72 119 ARG A CA 1
ATOM 978 C C . ARG A 1 119 ? 24.993 -15.366 -24.569 1.00 53.72 119 ARG A C 1
ATOM 980 O O . ARG A 1 119 ? 24.403 -16.096 -23.779 1.00 53.72 119 ARG A O 1
ATOM 987 N N . LYS A 1 120 ? 25.910 -14.472 -24.191 1.00 52.25 120 LYS A N 1
ATOM 988 C CA . LYS A 1 120 ? 25.885 -13.904 -22.846 1.00 52.25 120 LYS A CA 1
ATOM 989 C C . LYS A 1 120 ? 24.518 -13.238 -22.761 1.00 52.25 120 LYS A C 1
ATOM 991 O O . LYS A 1 120 ? 24.296 -12.256 -23.462 1.00 52.25 120 LYS A O 1
ATOM 996 N N . VAL A 1 121 ? 23.579 -13.871 -22.063 1.00 57.50 121 VAL A N 1
ATOM 997 C CA . VAL A 1 121 ? 22.286 -13.256 -21.773 1.00 57.50 121 VAL A CA 1
ATOM 998 C C . VAL A 1 121 ? 22.633 -12.000 -20.993 1.00 57.50 121 VAL A C 1
ATOM 1000 O O . VAL A 1 121 ? 23.280 -12.083 -19.951 1.00 57.50 121 VAL A O 1
ATOM 1003 N N . GLU A 1 122 ? 22.356 -10.844 -21.585 1.00 56.56 122 GLU A N 1
ATOM 1004 C CA . GLU A 1 122 ? 22.633 -9.570 -20.946 1.00 56.56 122 GLU A CA 1
ATOM 1005 C C . GLU A 1 122 ? 21.766 -9.499 -19.689 1.00 56.56 122 GLU A C 1
ATOM 1007 O O . GLU A 1 122 ? 20.551 -9.688 -19.754 1.00 56.56 122 GLU A O 1
ATOM 1012 N N . GLU A 1 123 ? 22.409 -9.335 -18.534 1.00 66.31 123 GLU A N 1
ATOM 1013 C CA . GLU A 1 123 ? 21.711 -9.241 -17.257 1.00 66.31 123 GLU A CA 1
ATOM 1014 C C . GLU A 1 123 ? 20.812 -8.009 -17.284 1.00 66.31 123 GLU A C 1
ATOM 1016 O O . GLU A 1 123 ? 21.285 -6.870 -17.237 1.00 66.31 123 GLU A O 1
ATOM 1021 N N . LEU A 1 124 ? 19.503 -8.233 -17.368 1.00 72.50 124 LEU A N 1
ATOM 1022 C CA . LEU A 1 124 ? 18.540 -7.151 -17.396 1.00 72.50 124 LEU A CA 1
ATOM 1023 C C . LEU A 1 124 ? 18.491 -6.502 -16.008 1.00 72.50 124 LEU A C 1
ATOM 1025 O O . LEU A 1 124 ? 18.044 -7.100 -15.030 1.00 72.50 124 LEU A O 1
ATOM 1029 N N . ARG A 1 125 ? 18.981 -5.266 -15.914 1.00 79.38 125 ARG A N 1
ATOM 1030 C CA . ARG A 1 125 ? 18.972 -4.482 -14.675 1.00 79.38 125 ARG A CA 1
ATOM 1031 C C . ARG A 1 125 ? 17.765 -3.561 -14.663 1.00 79.38 125 ARG A C 1
ATOM 1033 O O . ARG A 1 125 ? 17.669 -2.651 -15.481 1.00 79.38 125 ARG A O 1
ATOM 1040 N N . MET A 1 126 ? 16.873 -3.767 -13.704 1.00 83.69 126 MET A N 1
ATOM 1041 C CA . MET A 1 126 ? 15.762 -2.868 -13.439 1.00 83.69 126 MET A CA 1
ATOM 1042 C C . MET A 1 126 ? 16.195 -1.788 -12.461 1.00 83.69 126 MET A C 1
ATOM 1044 O O . MET A 1 126 ? 16.738 -2.064 -11.391 1.00 83.69 126 MET A O 1
ATOM 1048 N N . ARG A 1 127 ? 15.935 -0.538 -12.821 1.00 83.44 127 ARG A N 1
ATOM 1049 C CA . ARG A 1 127 ? 16.211 0.600 -11.957 1.00 83.44 127 ARG A CA 1
ATOM 1050 C C . ARG A 1 127 ? 15.022 0.874 -11.047 1.00 83.44 127 ARG A C 1
ATOM 1052 O O . ARG A 1 127 ? 13.886 0.923 -11.505 1.00 83.44 127 ARG A O 1
ATOM 1059 N N . VAL A 1 128 ? 15.324 1.085 -9.774 1.00 86.69 128 VAL A N 1
ATOM 1060 C CA . VAL A 1 128 ? 14.386 1.519 -8.746 1.00 86.69 128 VAL A CA 1
ATOM 1061 C C . VAL A 1 128 ? 14.748 2.943 -8.353 1.00 86.69 128 VAL A C 1
ATOM 1063 O O . VAL A 1 128 ? 15.884 3.222 -7.959 1.00 86.69 128 VAL A O 1
ATOM 1066 N N . GLU A 1 129 ? 13.783 3.839 -8.478 1.00 84.00 129 GLU A N 1
ATOM 1067 C CA . GLU A 1 129 ? 13.883 5.252 -8.132 1.00 84.00 129 GLU A CA 1
ATOM 1068 C C . GLU A 1 129 ? 12.992 5.562 -6.932 1.00 84.00 129 GLU A C 1
ATOM 1070 O O . GLU A 1 129 ? 12.077 4.805 -6.612 1.00 84.00 129 GLU A O 1
ATOM 1075 N N . ILE A 1 130 ? 13.257 6.673 -6.249 1.00 81.69 130 ILE A N 1
ATOM 1076 C CA . ILE A 1 130 ? 12.412 7.141 -5.152 1.00 81.69 130 ILE A CA 1
ATOM 1077 C C . ILE A 1 130 ? 11.642 8.372 -5.618 1.00 81.69 130 ILE A C 1
ATOM 1079 O O . ILE A 1 130 ? 12.250 9.387 -5.960 1.00 81.69 130 ILE A O 1
ATOM 1083 N N . ASN A 1 131 ? 10.313 8.291 -5.561 1.00 80.69 131 ASN A N 1
ATOM 1084 C CA . ASN A 1 131 ? 9.409 9.367 -5.951 1.00 80.69 131 ASN A CA 1
ATOM 1085 C C . ASN A 1 131 ? 8.657 9.929 -4.746 1.00 80.69 131 ASN A C 1
ATOM 1087 O O . ASN A 1 131 ? 8.436 9.241 -3.749 1.00 80.69 131 ASN A O 1
ATOM 1091 N N . PHE A 1 132 ? 8.258 11.194 -4.857 1.00 78.94 132 PHE A N 1
ATOM 1092 C CA . PHE A 1 132 ? 7.358 11.825 -3.900 1.00 78.94 132 PHE A CA 1
ATOM 1093 C C . PHE A 1 132 ? 5.915 11.437 -4.203 1.00 78.94 132 PHE A C 1
ATOM 1095 O O . PHE A 1 132 ? 5.542 11.321 -5.365 1.00 78.94 132 PHE A O 1
ATOM 1102 N N . CYS A 1 133 ? 5.105 11.299 -3.161 1.00 83.06 133 CYS A N 1
ATOM 1103 C CA . CYS A 1 133 ? 3.675 11.035 -3.288 1.00 83.06 133 CYS A CA 1
ATOM 1104 C C . CYS A 1 133 ? 2.862 11.833 -2.256 1.00 83.06 133 CYS A C 1
ATOM 1106 O O . CYS A 1 133 ? 3.408 12.571 -1.412 1.00 83.06 133 CYS A O 1
ATOM 1108 N N . LYS A 1 134 ? 1.534 11.671 -2.307 1.00 84.94 134 LYS A N 1
ATOM 1109 C CA . LYS A 1 134 ? 0.631 12.083 -1.220 1.00 84.94 134 LYS A CA 1
ATOM 1110 C C . LYS A 1 134 ? 1.059 11.466 0.116 1.00 84.94 134 LYS A C 1
ATOM 1112 O O . LYS A 1 134 ? 1.719 10.429 0.161 1.00 84.94 134 LYS A O 1
ATOM 1117 N N . MET A 1 135 ? 0.721 12.134 1.217 1.00 87.25 135 MET A N 1
ATOM 1118 C CA . MET A 1 135 ? 1.085 11.635 2.540 1.00 87.25 135 MET A CA 1
ATOM 1119 C C . MET A 1 135 ? 0.360 10.319 2.815 1.00 87.25 135 MET A C 1
ATOM 1121 O O . MET A 1 135 ? -0.820 10.170 2.518 1.00 87.25 135 MET A O 1
ATOM 1125 N N . TYR A 1 136 ? 1.073 9.372 3.397 1.00 93.12 136 TYR A N 1
ATOM 1126 C CA . TYR A 1 136 ? 0.522 8.100 3.833 1.00 93.12 136 TYR A CA 1
ATOM 1127 C C . TYR A 1 136 ? 1.117 7.737 5.190 1.00 93.12 136 TYR A C 1
ATOM 1129 O O . TYR A 1 136 ? 2.075 8.376 5.641 1.00 93.12 136 TYR A O 1
ATOM 1137 N N . CYS A 1 137 ? 0.554 6.747 5.872 1.00 94.12 137 CYS A N 1
ATOM 1138 C CA . CYS A 1 137 ? 1.137 6.264 7.114 1.00 94.12 137 CYS A CA 1
ATOM 1139 C C . CYS A 1 137 ? 1.082 4.752 7.257 1.00 94.12 137 CYS A C 1
ATOM 1141 O O . CYS A 1 137 ? 0.172 4.099 6.751 1.00 94.12 137 CYS A O 1
ATOM 1143 N N . THR A 1 138 ? 2.057 4.222 7.987 1.00 95.62 138 THR A N 1
ATOM 1144 C CA . THR A 1 138 ? 2.012 2.870 8.539 1.00 95.62 138 THR A CA 1
ATOM 1145 C C . THR A 1 138 ? 1.878 2.942 10.046 1.00 95.62 138 THR A C 1
ATOM 1147 O O . THR A 1 138 ? 2.387 3.870 10.677 1.00 95.62 138 THR A O 1
ATOM 1150 N N . LEU A 1 139 ? 1.183 1.979 10.635 1.00 94.88 139 LEU A N 1
ATOM 1151 C CA . LEU A 1 139 ? 1.077 1.835 12.082 1.00 94.88 139 LEU A CA 1
ATOM 1152 C C . LEU A 1 139 ? 0.897 0.367 12.454 1.00 94.88 139 LEU A C 1
ATOM 1154 O O . LEU A 1 139 ? 0.420 -0.435 11.657 1.00 94.88 139 LEU A O 1
ATOM 1158 N N . SER A 1 140 ? 1.246 0.048 13.691 1.00 94.56 140 SER A N 1
ATOM 1159 C CA . SER A 1 140 ? 1.020 -1.247 14.316 1.00 94.56 140 SER A CA 1
ATOM 1160 C C . SER A 1 140 ? -0.048 -1.127 15.398 1.00 94.56 140 SER A C 1
ATOM 1162 O O . SER A 1 140 ? 0.029 -0.285 16.301 1.00 94.56 140 SER A O 1
ATOM 1164 N N . ILE A 1 141 ? -1.030 -2.019 15.330 1.00 92.62 141 ILE A N 1
ATOM 1165 C CA . ILE A 1 141 ? -2.067 -2.205 16.348 1.00 92.62 141 ILE A CA 1
ATOM 1166 C C . ILE A 1 141 ? -1.492 -2.915 17.590 1.00 92.62 141 ILE A C 1
ATOM 1168 O O . ILE A 1 141 ? -2.070 -2.822 18.674 1.00 92.62 141 ILE A O 1
ATOM 1172 N N . ASN A 1 142 ? -0.310 -3.540 17.463 1.00 90.75 142 ASN A N 1
ATOM 1173 C CA . ASN A 1 142 ? 0.387 -4.311 18.505 1.00 90.75 142 ASN A CA 1
ATOM 1174 C C . ASN A 1 142 ? -0.420 -5.497 19.032 1.00 90.75 142 ASN A C 1
ATOM 1176 O O . ASN A 1 142 ? -0.312 -5.874 20.199 1.00 90.75 142 ASN A O 1
ATOM 1180 N N . MET A 1 143 ? -1.255 -6.067 18.172 1.00 92.06 143 MET A N 1
ATOM 1181 C CA . MET A 1 143 ? -2.080 -7.212 18.494 1.00 92.06 143 MET A CA 1
ATOM 1182 C C . MET A 1 143 ? -2.415 -7.948 17.207 1.00 92.06 143 MET A C 1
ATOM 1184 O O . MET A 1 143 ? -2.801 -7.313 16.226 1.00 92.06 143 MET A O 1
ATOM 1188 N N . ASN A 1 144 ? -2.324 -9.274 17.247 1.00 95.12 144 ASN A N 1
ATOM 1189 C CA . ASN A 1 144 ? -2.807 -10.098 16.152 1.00 95.12 144 ASN A CA 1
ATOM 1190 C C . ASN A 1 144 ? -4.332 -10.005 16.071 1.00 95.12 144 ASN A C 1
ATOM 1192 O O . ASN A 1 144 ? -5.030 -10.011 17.090 1.00 95.12 144 ASN A O 1
ATOM 1196 N N . LEU A 1 145 ? -4.845 -9.938 14.852 1.00 94.75 145 LEU A N 1
ATOM 1197 C CA . LEU A 1 145 ? -6.258 -9.787 14.560 1.00 94.75 145 LEU A CA 1
ATOM 1198 C C . LEU A 1 145 ? -6.791 -11.039 13.880 1.00 94.75 145 LEU A C 1
ATOM 1200 O O . LEU A 1 145 ? -6.171 -11.599 12.980 1.00 94.75 145 LEU A O 1
ATOM 1204 N N . ASN A 1 146 ? -7.998 -11.436 14.269 1.00 95.44 146 ASN A N 1
ATOM 1205 C CA . ASN A 1 146 ? -8.787 -12.355 13.466 1.00 95.44 146 ASN A CA 1
ATOM 1206 C C . ASN A 1 146 ? -9.520 -11.536 12.395 1.00 95.44 146 ASN A C 1
ATOM 1208 O O . ASN A 1 146 ? -10.565 -10.946 12.677 1.00 95.44 146 ASN A O 1
ATOM 1212 N N . LEU A 1 147 ? -8.965 -11.488 11.181 1.00 95.88 147 LEU A N 1
ATOM 1213 C CA . LEU A 1 147 ? -9.467 -10.622 10.111 1.00 95.88 147 LEU A CA 1
ATOM 1214 C C . LEU A 1 147 ? -10.913 -10.947 9.699 1.00 95.88 147 LEU A C 1
ATOM 1216 O O . LEU A 1 147 ? -11.708 -10.027 9.496 1.00 95.88 147 LEU A O 1
ATOM 1220 N N . GLN A 1 148 ? -11.297 -12.228 9.695 1.00 95.00 148 GLN A N 1
ATOM 1221 C CA . GLN A 1 148 ? -12.675 -12.670 9.431 1.00 95.00 148 GLN A CA 1
ATOM 1222 C C . GLN A 1 148 ? -13.689 -12.105 10.433 1.00 95.00 148 GLN A C 1
ATOM 1224 O O . GLN A 1 148 ? -14.846 -11.844 10.088 1.00 95.00 148 GLN A O 1
ATOM 1229 N N . HIS A 1 149 ? -13.281 -11.933 11.690 1.00 94.19 149 HIS A N 1
ATOM 1230 C CA . HIS A 1 149 ? -14.125 -11.303 12.695 1.00 94.19 149 HIS A CA 1
ATOM 1231 C C . HIS A 1 149 ? -14.064 -9.776 12.599 1.00 94.19 149 HIS A C 1
ATOM 1233 O O . HIS A 1 149 ? -15.103 -9.117 12.619 1.00 94.19 149 HIS A O 1
ATOM 1239 N N . THR A 1 150 ? -12.863 -9.219 12.433 1.00 95.25 150 THR A N 1
ATOM 1240 C CA . THR A 1 150 ? -12.624 -7.775 12.354 1.00 95.25 150 THR A CA 1
ATOM 1241 C C . THR A 1 150 ? -13.382 -7.118 11.202 1.00 95.25 150 THR A C 1
ATOM 1243 O O . THR A 1 150 ? -13.984 -6.064 11.408 1.00 95.25 150 THR A O 1
ATOM 1246 N N . VAL A 1 151 ? -13.424 -7.740 10.017 1.00 96.12 151 VAL A N 1
ATOM 1247 C CA . VAL A 1 151 ? -14.088 -7.165 8.832 1.00 96.12 151 VAL A CA 1
ATOM 1248 C C . VAL A 1 151 ? -15.573 -6.871 9.064 1.00 96.12 151 VAL A C 1
ATOM 1250 O O . VAL A 1 151 ? -16.095 -5.901 8.526 1.00 96.12 151 VAL A O 1
ATOM 1253 N N . ARG A 1 152 ? -16.245 -7.628 9.943 1.00 94.56 152 ARG A N 1
ATOM 1254 C CA . ARG A 1 152 ? -17.678 -7.458 10.249 1.00 94.56 152 ARG A CA 1
ATOM 1255 C C . ARG A 1 152 ? -17.998 -6.131 10.939 1.00 94.56 152 ARG A C 1
ATOM 1257 O O . ARG A 1 152 ? -19.128 -5.660 10.855 1.00 94.56 152 ARG A O 1
ATOM 1264 N N . ASN A 1 153 ? -17.014 -5.533 11.609 1.00 93.81 153 ASN A N 1
ATOM 1265 C CA . ASN A 1 153 ? -17.161 -4.258 12.315 1.00 93.81 153 ASN A CA 1
ATOM 1266 C C . ASN A 1 153 ? -16.755 -3.054 11.444 1.00 93.81 153 ASN A C 1
ATOM 1268 O O . ASN A 1 153 ? -16.936 -1.895 11.837 1.00 93.81 153 ASN A O 1
ATOM 1272 N N . LEU A 1 154 ? -16.192 -3.314 10.263 1.00 94.06 154 LEU A N 1
ATOM 1273 C CA . LEU A 1 154 ? -15.685 -2.303 9.350 1.00 94.06 154 LEU A CA 1
ATOM 1274 C C . LEU A 1 154 ? -16.730 -1.970 8.281 1.00 94.06 154 LEU A C 1
ATOM 1276 O O . LEU A 1 154 ? -17.468 -2.828 7.805 1.00 94.06 154 LEU A O 1
ATOM 1280 N N . LYS A 1 155 ? -16.804 -0.691 7.908 1.00 91.00 155 LYS A N 1
ATOM 12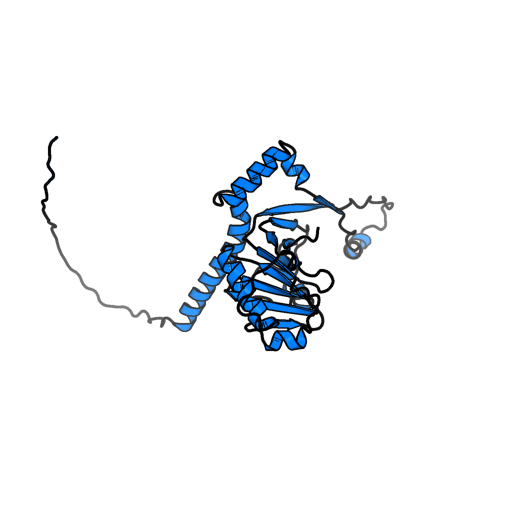81 C CA . LYS A 1 155 ? -17.637 -0.223 6.792 1.00 91.00 155 LYS A CA 1
ATOM 1282 C C . LYS A 1 155 ? -16.773 -0.139 5.540 1.00 91.00 155 LYS A C 1
ATOM 1284 O O . LYS A 1 155 ? -15.597 0.189 5.655 1.00 91.00 155 LYS A O 1
ATOM 1289 N N . ASN A 1 156 ? -17.362 -0.395 4.371 1.00 92.38 156 ASN A N 1
ATOM 1290 C CA . ASN A 1 156 ? -16.670 -0.332 3.075 1.00 92.38 156 ASN A CA 1
ATOM 1291 C C . ASN A 1 156 ? -15.382 -1.173 3.050 1.00 92.38 156 ASN A C 1
ATOM 1293 O O . ASN A 1 156 ? -14.348 -0.735 2.540 1.00 92.38 156 ASN A O 1
ATOM 1297 N N . ALA A 1 157 ? -15.448 -2.358 3.660 1.00 95.06 157 ALA A N 1
ATOM 1298 C CA . ALA A 1 157 ? -14.320 -3.255 3.812 1.00 95.06 157 ALA A CA 1
ATOM 1299 C C . ALA A 1 157 ? -14.511 -4.527 2.985 1.00 95.06 157 ALA A C 1
ATOM 1301 O O . ALA A 1 157 ? -15.602 -5.093 2.941 1.00 95.06 157 ALA A O 1
ATOM 1302 N N . VAL A 1 158 ? -13.433 -4.975 2.351 1.00 94.31 158 VAL A N 1
ATOM 1303 C CA . VAL A 1 158 ? -13.348 -6.227 1.599 1.00 94.31 158 VAL A CA 1
ATOM 1304 C C . VAL A 1 158 ? -12.248 -7.065 2.227 1.00 94.31 158 VAL A C 1
ATOM 1306 O O . VAL A 1 158 ? -11.158 -6.564 2.496 1.00 94.31 158 VAL A O 1
ATOM 1309 N N . TYR A 1 159 ? -12.539 -8.336 2.461 1.00 94.69 159 TYR A N 1
ATOM 1310 C CA . TYR A 1 159 ? -11.583 -9.313 2.960 1.00 94.69 159 TYR A CA 1
ATOM 1311 C C . TYR A 1 159 ? -11.500 -10.477 1.975 1.00 94.69 159 TYR A C 1
ATOM 1313 O O . TYR A 1 159 ? -12.515 -10.875 1.403 1.00 94.69 159 TYR A O 1
ATOM 1321 N N . ASN A 1 160 ? -10.293 -10.996 1.776 1.00 89.19 160 ASN A N 1
ATOM 1322 C CA . ASN A 1 160 ? -10.023 -12.161 0.945 1.00 89.19 160 ASN A CA 1
ATOM 1323 C C . ASN A 1 160 ? -9.174 -13.150 1.758 1.00 89.19 160 ASN A C 1
ATOM 1325 O O . ASN A 1 160 ? -8.115 -12.768 2.255 1.00 89.19 160 ASN A O 1
ATOM 1329 N N . ASP A 1 161 ? -9.642 -14.394 1.884 1.00 88.81 161 ASP A N 1
ATOM 1330 C CA . ASP A 1 161 ? -8.992 -15.443 2.683 1.00 88.81 161 ASP A CA 1
ATOM 1331 C C . ASP A 1 161 ? -7.628 -15.882 2.112 1.00 88.81 161 ASP A C 1
ATOM 1333 O O . ASP A 1 161 ? -6.716 -16.221 2.867 1.00 88.81 161 ASP A O 1
ATOM 1337 N N . ASP A 1 162 ? -7.448 -15.854 0.787 1.00 87.94 162 ASP A N 1
ATOM 1338 C CA . ASP A 1 162 ? -6.201 -16.284 0.140 1.00 87.94 162 ASP A CA 1
ATOM 1339 C C . ASP A 1 162 ? -5.070 -15.276 0.382 1.00 87.94 162 ASP A C 1
ATOM 1341 O O . ASP A 1 162 ? -3.940 -15.654 0.728 1.00 87.94 162 ASP A O 1
ATOM 1345 N N . ILE A 1 163 ? -5.396 -13.988 0.237 1.00 90.12 163 ILE A N 1
ATOM 1346 C CA . ILE A 1 163 ? -4.488 -12.857 0.460 1.00 90.12 163 ILE A CA 1
ATOM 1347 C C . ILE A 1 163 ? -4.319 -12.582 1.961 1.00 90.12 163 ILE A C 1
ATOM 1349 O O . ILE A 1 163 ? -3.265 -12.105 2.356 1.00 90.12 163 ILE A O 1
ATOM 1353 N N . ASP A 1 164 ? -5.316 -12.916 2.786 1.00 92.94 164 ASP A N 1
ATOM 1354 C CA . ASP A 1 164 ? -5.395 -12.678 4.236 1.00 92.94 164 ASP A CA 1
ATOM 1355 C C . ASP A 1 164 ? -5.137 -11.215 4.642 1.00 92.94 164 ASP A C 1
ATOM 1357 O O . ASP A 1 164 ? -4.347 -10.899 5.532 1.00 92.94 164 ASP A O 1
ATOM 1361 N N . VAL A 1 165 ? -5.812 -10.296 3.948 1.00 95.50 165 VAL A N 1
ATOM 1362 C CA . VAL A 1 165 ? -5.737 -8.848 4.187 1.00 95.50 165 VAL A CA 1
ATOM 1363 C C . VAL A 1 165 ? -7.135 -8.248 4.097 1.00 95.50 165 VAL A C 1
ATOM 1365 O O . VAL A 1 165 ? -7.932 -8.627 3.238 1.00 95.50 165 VAL A O 1
ATOM 1368 N N . ILE A 1 166 ? -7.443 -7.287 4.970 1.00 96.62 166 ILE A N 1
ATOM 1369 C CA . ILE A 1 166 ? -8.645 -6.454 4.838 1.00 96.62 166 ILE A CA 1
ATOM 1370 C C . ILE A 1 166 ? -8.267 -5.178 4.097 1.00 96.62 166 ILE A C 1
ATOM 1372 O O . ILE A 1 166 ? -7.353 -4.479 4.520 1.00 96.62 166 ILE A O 1
ATOM 1376 N N . GLN A 1 167 ? -9.008 -4.832 3.050 1.00 96.06 167 GLN A N 1
ATOM 1377 C CA . GLN A 1 167 ? -8.968 -3.522 2.410 1.00 96.06 167 GLN A CA 1
ATOM 1378 C C . GLN A 1 167 ? -10.181 -2.696 2.840 1.00 96.06 167 GLN A C 1
ATOM 1380 O O . GLN A 1 167 ? -11.300 -3.189 2.785 1.00 96.06 167 GLN A O 1
ATOM 1385 N N . ILE A 1 168 ? -9.982 -1.434 3.211 1.00 95.38 168 ILE A N 1
ATOM 1386 C CA . ILE A 1 168 ? -11.035 -0.488 3.605 1.00 95.38 168 ILE A CA 1
ATOM 1387 C C . ILE A 1 168 ? -10.956 0.744 2.710 1.00 95.38 168 ILE A C 1
ATOM 1389 O O . ILE A 1 168 ? -9.863 1.258 2.462 1.00 95.38 168 ILE A O 1
ATOM 1393 N N . ARG A 1 169 ? -12.109 1.253 2.270 1.00 92.12 169 ARG A N 1
ATOM 1394 C CA . ARG A 1 169 ? -12.208 2.508 1.512 1.00 92.12 169 ARG A CA 1
ATOM 1395 C C . ARG A 1 169 ? -12.956 3.583 2.297 1.00 92.12 169 ARG A C 1
ATOM 1397 O O . ARG A 1 169 ? -14.068 3.352 2.771 1.00 92.12 169 ARG A O 1
ATOM 1404 N N . TYR A 1 170 ? -12.343 4.757 2.414 1.00 87.50 170 TYR A N 1
ATOM 1405 C CA . TYR A 1 170 ? -12.883 5.894 3.171 1.00 87.50 170 TYR A CA 1
ATOM 1406 C C . TYR A 1 170 ? -13.459 6.976 2.253 1.00 87.50 170 TYR A C 1
ATOM 1408 O O . TYR A 1 170 ? -14.628 7.327 2.355 1.00 87.50 170 TYR A O 1
ATOM 1416 N N . GLU A 1 171 ? -12.632 7.456 1.332 1.00 76.69 171 GLU A N 1
ATOM 1417 C CA . GLU A 1 171 ? -12.930 8.468 0.312 1.00 76.69 171 GLU A CA 1
ATOM 1418 C C . GLU A 1 171 ? -12.613 7.865 -1.067 1.00 76.69 171 GLU A C 1
ATOM 1420 O O . GLU A 1 171 ? -11.927 6.837 -1.099 1.00 76.69 171 GLU A O 1
ATOM 1425 N N . PRO A 1 172 ? -13.002 8.487 -2.203 1.00 71.31 172 PRO A N 1
ATOM 1426 C CA . PRO A 1 172 ? -12.748 7.935 -3.540 1.00 71.31 172 PRO A CA 1
ATOM 1427 C C . PRO A 1 172 ? -11.296 7.514 -3.784 1.00 71.31 172 PRO A C 1
ATOM 1429 O O . PRO A 1 172 ? -11.035 6.615 -4.566 1.00 71.31 172 PRO A O 1
ATOM 1432 N N . THR A 1 173 ? -10.346 8.145 -3.091 1.00 78.12 173 THR A N 1
ATOM 1433 C CA . THR A 1 173 ? -8.920 7.861 -3.246 1.00 78.12 173 THR A CA 1
ATOM 1434 C C . THR A 1 173 ? -8.258 7.294 -1.990 1.00 78.12 173 THR A C 1
ATOM 1436 O O . THR A 1 173 ? -7.115 6.859 -2.067 1.00 78.12 173 THR A O 1
ATOM 1439 N N . GLN A 1 174 ? -8.899 7.343 -0.815 1.00 90.31 174 GLN A N 1
ATOM 1440 C CA . GLN A 1 174 ? -8.258 6.949 0.446 1.00 90.31 174 GLN A CA 1
ATOM 1441 C C . GLN A 1 174 ? -8.526 5.480 0.758 1.00 90.31 174 GLN A C 1
ATOM 1443 O O . GLN A 1 174 ? -9.670 5.077 0.988 1.00 90.31 174 GLN A O 1
ATOM 1448 N N . ILE A 1 175 ? -7.444 4.709 0.837 1.00 93.38 175 ILE A N 1
ATOM 1449 C CA . ILE A 1 175 ? -7.489 3.264 1.045 1.00 93.38 175 ILE A CA 1
ATOM 1450 C C . ILE A 1 175 ? -6.631 2.906 2.252 1.00 93.38 175 ILE A C 1
ATOM 1452 O O . ILE A 1 175 ? -5.546 3.464 2.448 1.00 93.38 175 ILE A O 1
ATOM 1456 N N . ALA A 1 176 ? -7.133 1.978 3.059 1.00 95.81 176 ALA A N 1
ATOM 1457 C CA . ALA A 1 176 ? -6.389 1.365 4.139 1.00 95.81 176 ALA A CA 1
ATOM 1458 C C . ALA A 1 176 ? -6.338 -0.154 3.971 1.00 95.81 176 ALA A C 1
ATOM 1460 O O . ALA A 1 176 ? -7.299 -0.759 3.498 1.00 95.81 176 ALA A O 1
ATOM 1461 N N . TRP A 1 177 ? -5.243 -0.761 4.412 1.00 96.75 177 TRP A N 1
ATOM 1462 C CA . TRP A 1 177 ? -5.101 -2.208 4.517 1.00 96.75 177 TRP A CA 1
ATOM 1463 C C . TRP A 1 177 ? -4.743 -2.610 5.941 1.00 96.75 177 TRP A C 1
ATOM 1465 O O . TRP A 1 177 ? -3.979 -1.903 6.601 1.00 96.75 177 TRP A O 1
ATOM 1475 N N . ILE A 1 178 ? -5.298 -3.731 6.400 1.00 97.12 178 ILE A N 1
ATOM 1476 C CA . ILE A 1 178 ? -5.038 -4.329 7.712 1.00 97.12 178 ILE A CA 1
ATOM 1477 C C . ILE A 1 178 ? -4.595 -5.776 7.510 1.00 97.12 178 ILE A C 1
ATOM 1479 O O . ILE A 1 178 ? -5.301 -6.556 6.867 1.00 97.12 178 ILE A O 1
ATOM 1483 N N . TRP A 1 179 ? -3.459 -6.124 8.105 1.00 96.88 179 TRP A N 1
ATOM 1484 C CA . TRP A 1 179 ? -2.917 -7.479 8.140 1.00 96.88 179 TRP A CA 1
ATOM 1485 C C . TRP A 1 179 ? -3.214 -8.162 9.477 1.00 96.88 179 TRP A C 1
ATOM 1487 O O . TRP A 1 179 ? -3.501 -7.512 10.488 1.00 96.88 179 TRP A O 1
ATOM 1497 N N . SER A 1 180 ? -3.144 -9.493 9.487 1.00 95.94 180 SER A N 1
ATOM 1498 C CA . SER A 1 180 ? -3.457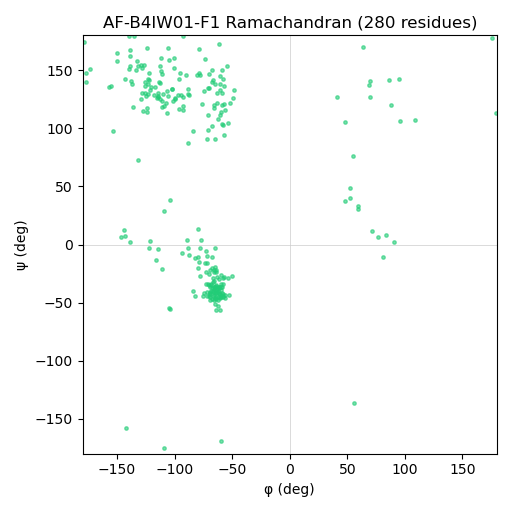 -10.327 10.654 1.00 95.94 180 SER A CA 1
ATOM 1499 C C . SER A 1 180 ? -2.464 -10.158 11.810 1.00 95.94 180 SER A C 1
ATOM 1501 O O . SER A 1 180 ? -2.825 -10.406 12.958 1.00 95.94 180 SER A O 1
ATOM 1503 N N . ASP A 1 181 ? -1.259 -9.649 11.554 1.00 95.12 181 ASP A N 1
ATOM 1504 C CA . ASP A 1 181 ? -0.274 -9.261 12.577 1.00 95.12 181 ASP A CA 1
ATOM 1505 C C . ASP A 1 181 ? -0.578 -7.899 13.242 1.00 95.12 181 ASP A C 1
ATOM 1507 O O . ASP A 1 181 ? 0.127 -7.464 14.156 1.00 95.12 181 ASP A O 1
ATOM 1511 N N . GLY A 1 182 ? -1.628 -7.210 12.786 1.00 94.81 182 GLY A N 1
ATOM 1512 C CA . GLY A 1 182 ? -1.998 -5.878 13.250 1.00 94.81 182 GLY A CA 1
ATOM 1513 C C . GLY A 1 182 ? -1.237 -4.743 12.562 1.00 94.81 182 GLY A C 1
ATOM 1514 O O . GLY A 1 182 ? -1.376 -3.591 12.984 1.00 94.81 182 GLY A O 1
ATOM 1515 N N . SER A 1 183 ? -0.451 -5.021 11.521 1.00 96.19 183 SER A N 1
ATOM 1516 C CA . SER A 1 183 ? 0.107 -3.989 10.651 1.00 96.19 183 SER A CA 1
ATOM 1517 C C . SER A 1 183 ? -1.009 -3.304 9.865 1.00 96.19 183 SER A C 1
ATOM 1519 O O . SER A 1 183 ? -1.967 -3.939 9.419 1.00 96.19 183 SER A O 1
ATOM 1521 N N . VAL A 1 184 ? -0.891 -1.990 9.689 1.00 96.44 184 VAL A N 1
ATOM 1522 C CA . VAL A 1 184 ? -1.850 -1.171 8.945 1.00 96.44 184 VAL A CA 1
ATOM 1523 C C . VAL A 1 184 ? -1.112 -0.178 8.060 1.00 96.44 184 VAL A C 1
ATOM 1525 O O . VAL A 1 184 ? -0.156 0.466 8.497 1.00 96.44 184 VAL A O 1
ATOM 1528 N N . LEU A 1 185 ? -1.595 -0.017 6.830 1.00 97.00 185 LEU A N 1
ATOM 1529 C CA . LEU A 1 185 ? -1.140 0.987 5.868 1.00 97.00 185 LEU A CA 1
ATOM 1530 C C . LEU A 1 185 ? -2.338 1.832 5.436 1.00 97.00 185 LEU A C 1
ATOM 1532 O O . LEU A 1 185 ? -3.352 1.274 5.038 1.00 97.00 185 LEU A O 1
ATOM 1536 N N . ILE A 1 186 ? -2.217 3.159 5.484 1.00 95.62 186 ILE A N 1
ATOM 1537 C CA . ILE A 1 186 ? -3.240 4.108 5.023 1.00 95.62 186 ILE A CA 1
ATOM 1538 C C . ILE A 1 186 ? -2.599 5.032 3.993 1.00 95.62 186 ILE A C 1
ATOM 1540 O O . ILE A 1 186 ? -1.686 5.783 4.340 1.00 95.62 186 ILE A O 1
ATOM 1544 N N . ILE A 1 187 ? -3.075 5.003 2.749 1.00 93.38 187 ILE A N 1
ATOM 1545 C CA . ILE A 1 187 ? -2.541 5.819 1.648 1.00 93.38 187 ILE A CA 1
ATOM 1546 C C . ILE A 1 187 ? -3.450 6.992 1.280 1.00 93.38 187 ILE A C 1
ATOM 1548 O O . ILE A 1 187 ? -4.597 7.068 1.713 1.00 93.38 187 ILE A O 1
ATOM 1552 N N . ASN A 1 188 ? -2.921 7.902 0.455 1.00 87.38 188 ASN A N 1
ATOM 1553 C CA . ASN A 1 188 ? -3.653 9.035 -0.121 1.00 87.38 188 ASN A CA 1
ATOM 1554 C C . ASN A 1 188 ? -4.257 10.005 0.914 1.00 87.38 188 ASN A C 1
ATOM 1556 O O . ASN A 1 188 ? -5.273 10.656 0.669 1.00 87.38 188 ASN A O 1
ATOM 1560 N N . GLY A 1 189 ? -3.580 10.174 2.051 1.00 85.25 189 GLY A N 1
ATOM 1561 C CA . GLY A 1 189 ? -3.899 11.195 3.042 1.00 85.25 189 GLY A CA 1
ATOM 1562 C C . GLY A 1 189 ? -3.568 12.606 2.548 1.00 85.25 189 GLY A C 1
ATOM 1563 O O . GLY A 1 189 ? -2.480 12.876 2.028 1.00 85.25 189 GLY A O 1
ATOM 1564 N N . ARG A 1 190 ? -4.499 13.544 2.756 1.00 81.50 190 ARG A N 1
ATOM 1565 C CA . ARG A 1 190 ? -4.310 14.973 2.427 1.00 81.50 190 ARG A CA 1
ATOM 1566 C C . ARG A 1 190 ? -3.469 15.722 3.470 1.00 81.50 190 ARG A C 1
ATOM 1568 O O . ARG A 1 190 ? -2.972 16.807 3.189 1.00 81.50 190 ARG A O 1
ATOM 1575 N N . GLY A 1 191 ? -3.278 15.137 4.653 1.00 83.69 191 GLY A N 1
ATOM 1576 C CA . GLY A 1 191 ? -2.472 15.695 5.737 1.00 83.69 191 GLY A CA 1
ATOM 1577 C C . GLY A 1 191 ? -2.529 14.843 7.006 1.00 83.69 191 GLY A C 1
ATOM 1578 O O . GLY A 1 191 ? -3.241 13.839 7.062 1.00 83.69 191 GLY A O 1
ATOM 1579 N N . HIS A 1 192 ? -1.786 15.262 8.032 1.00 88.00 192 HIS A N 1
ATOM 1580 C CA . HIS A 1 192 ? -1.711 14.549 9.312 1.00 88.00 192 HIS A CA 1
ATOM 1581 C C . HIS A 1 192 ? -3.063 14.448 10.027 1.00 88.00 192 HIS A C 1
ATOM 1583 O O . HIS A 1 192 ? -3.346 13.416 10.621 1.00 88.00 192 HIS A O 1
ATOM 1589 N N . GLU A 1 193 ? -3.895 15.490 9.961 1.00 89.44 193 GLU A N 1
ATOM 1590 C CA . GLU A 1 193 ? -5.201 15.527 10.636 1.00 89.44 193 GLU A CA 1
ATOM 1591 C C . GLU A 1 193 ? -6.154 14.470 10.068 1.00 89.44 193 GLU A C 1
ATOM 1593 O O . GLU A 1 193 ? -6.630 13.619 10.813 1.00 89.44 193 GLU A O 1
ATOM 1598 N N . MET A 1 194 ? -6.314 14.435 8.741 1.00 90.06 194 MET A N 1
ATOM 1599 C CA . MET A 1 194 ? -7.116 13.420 8.047 1.00 90.06 194 MET A CA 1
ATOM 1600 C C . MET A 1 194 ? -6.619 11.997 8.338 1.00 90.06 194 MET A C 1
ATOM 1602 O O . MET A 1 194 ? -7.414 11.097 8.616 1.00 90.06 194 MET A O 1
ATOM 1606 N N . LEU A 1 195 ? -5.299 11.773 8.305 1.00 91.81 195 LEU A N 1
ATOM 1607 C CA . LEU A 1 195 ? -4.740 10.464 8.649 1.00 91.81 195 LEU A CA 1
ATOM 1608 C C . LEU A 1 195 ? -5.027 10.109 10.112 1.00 91.81 195 LEU A C 1
ATOM 1610 O O . LEU A 1 195 ? -5.408 8.977 10.384 1.00 91.81 195 LEU A O 1
ATOM 1614 N N . ALA A 1 196 ? -4.916 11.056 11.044 1.00 92.25 196 ALA A N 1
ATOM 1615 C CA . ALA A 1 196 ? -5.221 10.827 12.455 1.00 92.25 196 ALA A CA 1
ATOM 1616 C C . ALA A 1 196 ? -6.709 10.520 12.701 1.00 92.25 196 ALA A C 1
ATOM 1618 O O . ALA A 1 196 ? -7.026 9.680 13.541 1.00 92.25 196 ALA A O 1
ATOM 1619 N N . GLU A 1 197 ? -7.627 11.157 11.972 1.00 92.62 197 GLU A N 1
ATOM 1620 C CA . GLU A 1 197 ? -9.061 10.837 12.014 1.00 92.62 197 GLU A CA 1
ATOM 1621 C C . GLU A 1 197 ? -9.336 9.425 11.500 1.00 92.62 197 GLU A C 1
ATOM 1623 O O . GLU A 1 197 ? -10.025 8.647 12.159 1.00 92.62 197 GLU A O 1
ATOM 1628 N N . THR A 1 198 ? -8.708 9.059 10.382 1.00 93.56 198 THR A N 1
ATOM 1629 C CA . THR A 1 198 ? -8.816 7.712 9.803 1.00 93.56 198 THR A CA 1
ATOM 1630 C C . THR A 1 198 ? -8.280 6.657 10.771 1.00 93.56 198 THR A C 1
ATOM 1632 O O . THR A 1 198 ? -8.912 5.629 10.991 1.00 93.56 198 THR A O 1
ATOM 1635 N N . GLN A 1 199 ? -7.141 6.931 11.417 1.00 94.19 199 GLN A N 1
ATOM 1636 C CA . GLN A 1 199 ? -6.566 6.064 12.447 1.00 94.19 199 GLN A CA 1
ATOM 1637 C C . GLN A 1 199 ? -7.521 5.882 13.630 1.00 94.19 199 GLN A C 1
ATOM 1639 O O . GLN A 1 199 ? -7.709 4.761 14.095 1.00 94.19 199 GLN A O 1
ATOM 1644 N N . LYS A 1 200 ? -8.138 6.965 14.118 1.00 93.81 200 LYS A N 1
ATOM 1645 C CA . LYS A 1 200 ? -9.108 6.903 15.219 1.00 93.81 200 LYS A CA 1
ATOM 1646 C C . LYS A 1 200 ? -10.330 6.071 14.855 1.00 93.81 200 LYS A C 1
ATOM 1648 O O . LYS A 1 200 ? -10.707 5.208 15.642 1.00 93.81 200 LYS A O 1
ATOM 1653 N N . ASP A 1 201 ? -10.917 6.295 13.681 1.00 93.56 201 ASP A N 1
ATOM 1654 C CA . ASP A 1 201 ? -12.063 5.512 13.210 1.00 93.56 201 ASP A CA 1
ATOM 1655 C C . ASP A 1 201 ? -11.699 4.025 13.075 1.00 93.56 201 ASP A C 1
ATOM 1657 O O . ASP A 1 201 ? -12.405 3.166 13.606 1.00 93.56 201 ASP A O 1
ATOM 1661 N N . LEU A 1 202 ? -10.546 3.718 12.471 1.00 94.44 202 LEU A N 1
ATOM 1662 C CA . LEU A 1 202 ? -10.077 2.344 12.294 1.00 94.44 202 LEU A CA 1
ATOM 1663 C C . LEU A 1 202 ? -9.846 1.647 13.642 1.00 94.44 202 LEU A C 1
ATOM 1665 O O . LEU A 1 202 ? -10.307 0.521 13.837 1.00 94.44 202 LEU A O 1
ATOM 1669 N N . MET A 1 203 ? -9.204 2.316 14.606 1.00 94.44 203 MET A N 1
ATOM 1670 C CA . MET A 1 203 ? -8.995 1.762 15.952 1.00 94.44 203 MET A CA 1
ATOM 1671 C C . MET A 1 203 ? -10.291 1.633 16.748 1.00 94.44 203 MET A C 1
ATOM 1673 O O . MET A 1 203 ? -10.448 0.679 17.512 1.00 94.44 203 MET A O 1
ATOM 1677 N N . PHE A 1 204 ? -11.235 2.554 16.573 1.00 94.25 204 PHE A N 1
ATOM 1678 C CA . PHE A 1 204 ? -12.546 2.450 17.196 1.00 94.25 204 PHE A CA 1
ATOM 1679 C C . PHE A 1 204 ? -13.315 1.236 16.669 1.00 94.25 204 PHE A C 1
ATOM 1681 O O . PHE A 1 204 ? -13.814 0.445 17.462 1.00 94.25 204 PHE A O 1
ATOM 1688 N N . ARG A 1 205 ? -13.355 1.030 15.350 1.00 92.81 205 ARG A N 1
ATOM 1689 C CA . ARG A 1 205 ? -14.068 -0.108 14.748 1.00 92.81 205 ARG A CA 1
ATOM 1690 C C . ARG A 1 205 ? -13.385 -1.450 14.996 1.00 92.81 205 ARG A C 1
ATOM 1692 O O . ARG A 1 205 ? -14.062 -2.460 15.151 1.00 92.81 205 ARG A O 1
ATOM 1699 N N . THR A 1 206 ? -12.056 -1.462 15.038 1.00 91.81 206 THR A N 1
ATOM 1700 C CA . THR A 1 206 ? -11.273 -2.697 15.186 1.00 91.81 206 THR A CA 1
ATOM 1701 C C . THR A 1 206 ? -11.132 -3.119 16.647 1.00 91.81 206 THR A C 1
ATOM 1703 O O . THR A 1 206 ? -11.221 -4.304 16.950 1.00 91.81 206 THR A O 1
ATOM 1706 N N . LEU A 1 207 ? -10.920 -2.161 17.559 1.00 91.19 207 LEU A N 1
ATOM 1707 C CA . LEU A 1 207 ? -10.596 -2.421 18.969 1.00 91.19 207 LEU A CA 1
ATOM 1708 C C . LEU A 1 207 ? -11.579 -1.801 19.976 1.00 91.19 207 LEU A C 1
ATOM 1710 O O . LEU A 1 207 ? -11.364 -1.925 21.180 1.00 91.19 207 LEU A O 1
ATOM 1714 N N . GLY A 1 208 ? -12.591 -1.053 19.534 1.00 90.06 208 GLY A N 1
ATOM 1715 C CA . GLY A 1 208 ? -13.463 -0.282 20.430 1.00 90.06 208 GLY A CA 1
ATOM 1716 C C . GLY A 1 208 ? -12.792 0.948 21.060 1.00 90.06 208 GLY A C 1
ATOM 1717 O O . GLY A 1 208 ? -13.334 1.543 21.991 1.00 90.06 208 GLY A O 1
ATOM 1718 N N . LYS A 1 209 ? -11.605 1.361 20.589 1.00 89.06 209 LYS A N 1
ATOM 1719 C CA . LYS A 1 209 ? -10.830 2.471 21.175 1.00 89.06 209 LYS A CA 1
ATOM 1720 C C . LYS A 1 209 ? -11.215 3.829 20.573 1.00 89.06 209 LYS A C 1
ATOM 1722 O O . LYS A 1 209 ? -10.565 4.304 19.649 1.00 89.06 209 LYS A O 1
ATOM 1727 N N . ALA A 1 210 ? -12.228 4.487 21.141 1.00 84.25 210 ALA A N 1
ATOM 1728 C CA . ALA A 1 210 ? -12.738 5.777 20.643 1.00 84.25 210 ALA A CA 1
ATOM 1729 C C . ALA A 1 210 ? -11.719 6.935 20.717 1.00 84.25 210 ALA A C 1
ATOM 1731 O O . ALA A 1 210 ? -11.674 7.789 19.838 1.00 84.25 210 ALA A O 1
ATOM 1732 N N . ASN A 1 211 ? -10.866 6.945 21.745 1.00 87.19 211 ASN A N 1
ATOM 1733 C CA . ASN A 1 211 ? -9.883 8.010 21.982 1.00 87.19 211 ASN A CA 1
ATOM 1734 C C . ASN A 1 211 ? -8.464 7.582 21.600 1.00 87.19 211 ASN A C 1
ATOM 1736 O O . ASN A 1 211 ? -7.504 7.888 22.309 1.00 87.19 211 ASN A O 1
ATOM 1740 N N . PHE A 1 212 ? -8.325 6.828 20.508 1.00 90.44 212 PHE A N 1
ATOM 1741 C CA . PHE A 1 212 ? -7.013 6.366 20.082 1.00 90.44 212 PHE A CA 1
ATOM 1742 C C . PHE A 1 212 ? -6.067 7.541 19.806 1.00 90.44 212 PHE A C 1
ATOM 1744 O O . PHE A 1 212 ? -6.378 8.481 19.070 1.00 90.44 212 PHE A O 1
ATOM 1751 N N . LYS A 1 213 ? -4.878 7.449 20.397 1.00 89.25 213 LYS A N 1
ATOM 1752 C CA . LYS A 1 213 ? -3.736 8.301 20.110 1.00 89.25 213 LYS A CA 1
ATOM 1753 C C . LYS A 1 213 ? -2.527 7.388 20.022 1.00 89.25 213 LYS A C 1
ATOM 1755 O O . LYS A 1 213 ? -2.216 6.713 20.998 1.00 89.25 213 LYS A O 1
ATOM 1760 N N . ALA A 1 214 ? -1.890 7.364 18.858 1.00 87.62 214 ALA A N 1
ATOM 1761 C CA . ALA A 1 214 ? -0.705 6.551 18.660 1.00 87.62 214 ALA A CA 1
ATOM 1762 C C . ALA A 1 214 ? 0.402 6.986 19.627 1.00 87.62 214 ALA A C 1
ATOM 1764 O O . ALA A 1 214 ? 0.689 8.180 19.764 1.00 87.62 214 ALA A O 1
ATOM 1765 N N . ASP A 1 215 ? 1.020 6.009 20.274 1.00 88.62 215 ASP A N 1
ATOM 1766 C CA . ASP A 1 215 ? 2.230 6.188 21.064 1.00 88.62 215 ASP A CA 1
ATOM 1767 C C . ASP A 1 215 ? 3.436 5.545 20.354 1.00 88.62 215 ASP A C 1
ATOM 1769 O O . ASP A 1 215 ? 3.345 5.065 19.219 1.00 88.62 215 ASP A O 1
ATOM 1773 N N . PHE A 1 216 ? 4.597 5.548 21.013 1.00 86.56 216 PHE A N 1
ATOM 1774 C CA . PHE A 1 216 ? 5.813 4.951 20.456 1.00 86.56 216 PHE A CA 1
ATOM 1775 C C . PHE A 1 216 ? 5.682 3.450 20.187 1.00 86.56 216 PHE A C 1
ATOM 1777 O O . PHE A 1 216 ? 6.316 2.944 19.261 1.00 86.56 216 PHE A O 1
ATOM 1784 N N . SER A 1 217 ? 4.853 2.736 20.954 1.00 88.00 217 SER A N 1
ATOM 1785 C CA . SER A 1 217 ? 4.637 1.308 20.746 1.00 88.00 217 SER A CA 1
ATOM 1786 C C . SER A 1 217 ? 3.942 1.050 19.414 1.00 88.00 217 SER A C 1
ATOM 1788 O O . SER A 1 217 ? 4.216 0.037 18.781 1.00 88.00 217 SER A O 1
ATOM 1790 N N . ASN A 1 218 ? 3.083 1.961 18.943 1.00 92.19 218 ASN A N 1
ATOM 1791 C CA . ASN A 1 218 ? 2.352 1.797 17.684 1.00 92.19 218 ASN A CA 1
ATOM 1792 C C . ASN A 1 218 ? 3.221 1.954 16.432 1.00 92.19 218 ASN A C 1
ATOM 1794 O O . ASN A 1 218 ? 2.707 1.766 15.332 1.00 92.19 218 ASN A O 1
ATOM 1798 N N . LYS A 1 219 ? 4.505 2.321 16.561 1.00 92.25 219 LYS A N 1
ATOM 1799 C CA . LYS A 1 219 ? 5.433 2.493 15.427 1.00 92.25 219 LYS A CA 1
ATOM 1800 C C . LYS A 1 219 ? 4.835 3.331 14.281 1.00 92.25 219 LYS A C 1
ATOM 1802 O O . LYS A 1 219 ? 5.057 3.030 13.113 1.00 92.25 219 LYS A O 1
ATOM 1807 N N . LEU A 1 220 ? 4.049 4.362 14.608 1.00 93.56 220 LEU A N 1
ATOM 1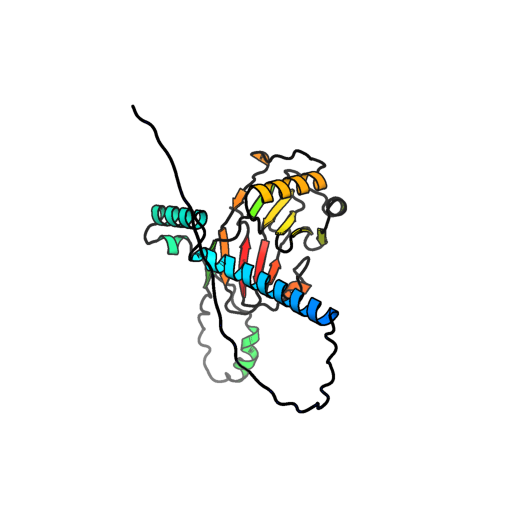808 C CA . LEU A 1 220 ? 3.379 5.195 13.609 1.00 93.56 220 LEU A CA 1
ATOM 1809 C C . LEU A 1 220 ? 4.414 5.977 12.792 1.00 93.56 220 LEU A C 1
ATOM 1811 O O . LEU A 1 220 ? 5.137 6.816 13.333 1.00 93.56 220 LEU A O 1
ATOM 1815 N N . LEU A 1 221 ? 4.433 5.755 11.480 1.00 91.62 221 LEU A N 1
ATOM 1816 C CA . LEU A 1 221 ? 5.286 6.476 10.541 1.00 91.62 221 LEU A CA 1
ATOM 1817 C C . LEU A 1 221 ? 4.428 7.241 9.545 1.00 91.62 221 LEU A C 1
ATOM 1819 O O . LEU A 1 221 ? 3.564 6.663 8.899 1.00 91.62 221 LEU A O 1
ATOM 1823 N N . HIS A 1 222 ? 4.702 8.534 9.380 1.00 90.88 222 HIS A N 1
ATOM 1824 C CA . HIS A 1 222 ? 4.143 9.330 8.289 1.00 90.88 222 HIS A CA 1
ATOM 1825 C C . HIS A 1 222 ? 5.176 9.450 7.176 1.00 90.88 222 HIS A C 1
ATOM 1827 O O . HIS A 1 222 ? 6.303 9.895 7.402 1.00 90.88 222 HIS A O 1
ATOM 1833 N N . LEU A 1 223 ? 4.784 9.059 5.972 1.00 88.94 223 LEU A N 1
ATOM 1834 C CA . LEU A 1 223 ? 5.668 8.867 4.836 1.00 88.94 223 LEU A CA 1
ATOM 1835 C C . LEU A 1 223 ? 5.139 9.623 3.617 1.00 88.94 223 LEU A C 1
ATOM 1837 O O . LEU A 1 223 ? 3.953 9.934 3.505 1.00 88.94 223 LEU A O 1
ATOM 1841 N N . ARG A 1 224 ? 6.062 9.970 2.716 1.00 86.38 224 ARG A N 1
ATOM 1842 C CA . ARG A 1 224 ? 5.795 10.740 1.485 1.00 86.38 224 ARG A CA 1
ATOM 1843 C C . ARG A 1 224 ? 6.647 10.286 0.302 1.00 86.38 224 ARG A C 1
ATOM 1845 O O . ARG A 1 224 ? 6.790 11.017 -0.675 1.00 86.38 224 ARG A O 1
ATOM 1852 N N . LEU A 1 225 ? 7.289 9.133 0.452 1.00 84.38 225 LEU A N 1
ATOM 1853 C CA . LEU A 1 225 ? 8.242 8.582 -0.496 1.00 84.38 225 LEU A CA 1
ATOM 1854 C C . LEU A 1 225 ? 7.804 7.178 -0.871 1.00 84.38 225 LEU A C 1
ATOM 1856 O O . LEU A 1 225 ? 7.444 6.403 0.011 1.00 84.38 225 LEU A O 1
ATOM 1860 N N . ILE A 1 226 ? 7.877 6.853 -2.151 1.00 88.75 226 ILE A N 1
ATOM 1861 C CA . ILE A 1 226 ? 7.595 5.523 -2.694 1.00 88.75 226 ILE A CA 1
ATOM 1862 C C . ILE A 1 226 ? 8.756 5.074 -3.565 1.00 88.75 226 ILE A C 1
ATOM 1864 O O . ILE A 1 226 ? 9.449 5.905 -4.158 1.00 88.75 226 ILE A O 1
ATOM 1868 N N . SER A 1 227 ? 8.953 3.765 -3.666 1.00 89.06 227 SER A N 1
ATOM 1869 C CA . SER A 1 227 ? 9.869 3.200 -4.654 1.00 89.06 227 SER A CA 1
ATOM 1870 C C . SER A 1 227 ? 9.141 2.963 -5.962 1.00 89.06 227 SER A C 1
ATOM 1872 O O . SER A 1 227 ? 8.098 2.327 -5.976 1.00 89.06 227 SER A O 1
ATOM 1874 N N . CYS A 1 228 ? 9.695 3.460 -7.056 1.00 89.12 228 CYS A N 1
ATOM 1875 C CA . CYS A 1 228 ? 9.162 3.304 -8.397 1.00 89.12 228 CYS A CA 1
ATOM 1876 C C . CYS A 1 228 ? 10.126 2.459 -9.226 1.00 89.12 228 CYS A C 1
ATOM 1878 O O . CYS A 1 228 ? 11.324 2.740 -9.257 1.00 89.12 228 CYS A O 1
ATOM 1880 N N . ALA A 1 229 ? 9.614 1.444 -9.905 1.00 89.94 229 ALA A N 1
ATOM 1881 C CA . ALA A 1 229 ? 10.353 0.657 -10.877 1.00 89.94 229 ALA A CA 1
ATOM 1882 C C . ALA A 1 229 ? 9.523 0.518 -12.152 1.00 89.94 229 ALA A C 1
ATOM 1884 O O . ALA A 1 229 ? 8.296 0.593 -12.111 1.00 89.94 229 ALA A O 1
ATOM 1885 N N . HIS A 1 230 ? 10.192 0.321 -13.283 1.00 89.94 230 HIS A N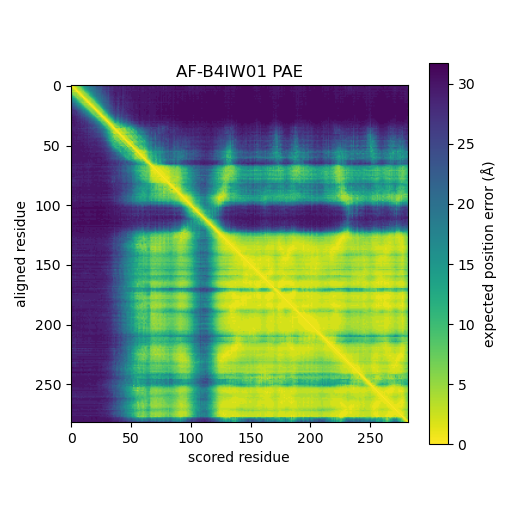 1
ATOM 1886 C CA . HIS A 1 230 ? 9.527 0.141 -14.567 1.00 89.94 230 HIS A CA 1
ATOM 1887 C C . HIS A 1 230 ? 10.041 -1.135 -15.221 1.00 89.94 230 HIS A C 1
ATOM 1889 O O . HIS A 1 230 ? 11.221 -1.231 -15.573 1.00 89.94 230 HIS A O 1
ATOM 1895 N N . PHE A 1 231 ? 9.156 -2.113 -15.380 1.00 86.88 231 PHE A N 1
ATOM 1896 C CA . PHE A 1 231 ? 9.440 -3.299 -16.173 1.00 86.88 231 PHE A CA 1
ATOM 1897 C C . PHE A 1 231 ? 9.494 -2.926 -17.659 1.00 86.88 231 PHE A C 1
ATOM 1899 O O . PHE A 1 231 ? 8.777 -2.028 -18.093 1.00 86.88 231 PHE A O 1
ATOM 1906 N N . PRO A 1 232 ? 10.328 -3.581 -18.478 1.00 82.69 232 PRO A N 1
ATOM 1907 C CA . PRO A 1 232 ? 10.385 -3.284 -19.909 1.00 82.69 232 PRO A CA 1
ATOM 1908 C C . PRO A 1 232 ? 9.211 -3.878 -20.707 1.00 82.69 232 PRO A C 1
ATOM 1910 O O . PRO A 1 232 ? 9.191 -3.762 -21.929 1.00 82.69 232 PRO A O 1
ATOM 1913 N N . TRP A 1 233 ? 8.248 -4.517 -20.041 1.00 85.62 233 TRP A N 1
ATOM 1914 C CA . TRP A 1 233 ? 7.033 -5.079 -20.624 1.00 85.62 233 TRP A CA 1
ATOM 1915 C C . TRP A 1 233 ? 5.794 -4.550 -19.896 1.00 85.62 233 TRP A C 1
ATOM 1917 O O . TRP A 1 233 ? 5.863 -4.200 -18.717 1.00 85.62 233 TRP A O 1
ATOM 1927 N N . GLY A 1 234 ? 4.662 -4.527 -20.601 1.00 88.69 234 GLY A N 1
ATOM 1928 C CA . GLY A 1 234 ? 3.362 -4.206 -20.015 1.00 88.69 234 GLY A CA 1
ATOM 1929 C C . GLY A 1 234 ? 2.815 -5.342 -19.150 1.00 88.69 234 GLY A C 1
ATOM 1930 O O . GLY A 1 234 ? 3.215 -6.499 -19.291 1.00 88.69 234 GLY A O 1
ATOM 1931 N N . ILE A 1 235 ? 1.889 -5.005 -18.257 1.00 90.38 235 ILE A N 1
ATOM 1932 C CA . ILE A 1 235 ? 1.215 -5.946 -17.357 1.00 90.38 235 ILE A CA 1
ATOM 1933 C C . ILE A 1 235 ? -0.256 -6.026 -17.765 1.00 90.38 235 ILE A C 1
ATOM 1935 O O . ILE A 1 235 ? -0.947 -5.010 -17.812 1.00 90.38 235 ILE A O 1
ATOM 1939 N N . SER A 1 236 ? -0.749 -7.237 -18.031 1.00 90.50 236 SER A N 1
ATOM 1940 C CA . SER A 1 236 ? -2.177 -7.472 -18.264 1.00 90.50 236 SER A CA 1
ATOM 1941 C C . SER A 1 236 ? -2.937 -7.314 -16.947 1.00 90.50 236 SER A C 1
ATOM 1943 O O . SER A 1 236 ? -2.954 -8.222 -16.115 1.00 90.50 236 SER A O 1
ATOM 1945 N N . LEU A 1 237 ? -3.548 -6.144 -16.730 1.00 90.44 237 LEU A N 1
ATOM 1946 C CA . LEU A 1 237 ? -4.320 -5.880 -15.512 1.00 90.44 237 LEU A CA 1
ATOM 1947 C C . LEU A 1 237 ? -5.496 -6.846 -15.315 1.00 90.44 237 LEU A C 1
ATOM 1949 O O . LEU A 1 237 ? -5.686 -7.254 -14.172 1.00 90.44 237 LEU A O 1
ATOM 1953 N N . PRO A 1 238 ? -6.264 -7.261 -16.345 1.00 89.88 238 PRO A N 1
ATOM 1954 C CA . PRO A 1 238 ? -7.340 -8.235 -16.156 1.00 89.88 238 PRO A CA 1
ATOM 1955 C C . PRO A 1 238 ? -6.837 -9.579 -15.617 1.00 89.88 238 PRO A C 1
ATOM 1957 O O . PRO A 1 238 ? -7.405 -10.107 -14.663 1.00 89.88 238 PRO A O 1
ATOM 1960 N N . GLU A 1 239 ? -5.740 -10.099 -16.176 1.00 89.69 239 GLU A N 1
ATOM 1961 C CA . GLU A 1 239 ? -5.129 -11.356 -15.722 1.00 89.69 239 GLU A CA 1
ATOM 1962 C C . GLU A 1 239 ? -4.555 -11.217 -14.310 1.00 89.69 239 GLU A C 1
ATOM 1964 O O . GLU A 1 239 ? -4.801 -12.064 -13.457 1.00 89.69 239 GLU A O 1
ATOM 1969 N N . PHE A 1 240 ? -3.847 -10.118 -14.041 1.00 89.38 240 PHE A N 1
ATOM 1970 C CA . PHE A 1 240 ? -3.262 -9.848 -12.728 1.00 89.38 240 PHE A CA 1
ATOM 1971 C C . PHE A 1 240 ? -4.333 -9.666 -11.640 1.00 89.38 240 PHE A C 1
ATOM 1973 O O . PHE A 1 240 ? -4.192 -10.134 -10.510 1.00 89.38 240 PHE A O 1
ATOM 1980 N N . THR A 1 241 ? -5.433 -8.996 -11.983 1.00 88.94 241 THR A N 1
ATOM 1981 C CA . THR A 1 241 ? -6.552 -8.738 -11.072 1.00 88.94 241 THR A CA 1
ATOM 1982 C C . THR A 1 241 ? -7.227 -10.026 -10.637 1.00 88.94 241 THR A C 1
ATOM 1984 O O . THR A 1 241 ? -7.541 -10.175 -9.459 1.00 88.94 241 THR A O 1
ATOM 1987 N N . ALA A 1 242 ? -7.411 -10.965 -11.568 1.00 84.19 242 ALA A N 1
ATOM 1988 C CA . ALA A 1 242 ? -8.083 -12.231 -11.299 1.00 84.19 242 ALA A CA 1
ATOM 1989 C C . ALA A 1 242 ? -7.385 -13.071 -10.214 1.00 84.19 242 ALA A C 1
ATOM 1991 O O . ALA A 1 242 ? -8.046 -13.868 -9.554 1.00 84.19 242 ALA A O 1
ATOM 1992 N N . SER A 1 243 ? -6.074 -12.895 -10.016 1.00 78.69 243 SER A N 1
ATOM 1993 C CA . SER A 1 243 ? -5.281 -13.697 -9.077 1.00 78.69 243 SER A CA 1
ATOM 1994 C C . SER A 1 243 ? -4.788 -12.953 -7.838 1.00 78.69 243 SER A C 1
ATOM 1996 O O . SER A 1 243 ? -4.368 -13.601 -6.883 1.00 78.69 243 SER A O 1
ATOM 1998 N N . SER A 1 244 ? -4.712 -11.620 -7.865 1.00 81.75 244 SER A N 1
ATOM 1999 C CA . SER A 1 244 ? -3.796 -10.904 -6.959 1.00 81.75 244 SER A CA 1
ATOM 2000 C C . SER A 1 244 ? -4.327 -9.580 -6.406 1.00 81.75 244 SER A C 1
ATOM 2002 O O . SER A 1 244 ? -3.581 -8.850 -5.755 1.00 81.75 244 SER A O 1
ATOM 2004 N N . VAL A 1 245 ? -5.598 -9.247 -6.648 1.00 86.56 245 VAL A N 1
ATOM 2005 C CA . VAL A 1 245 ? -6.183 -7.956 -6.257 1.00 86.56 245 VAL A CA 1
ATOM 2006 C C . VAL A 1 245 ? -7.474 -8.171 -5.469 1.00 86.56 245 VAL A C 1
ATOM 2008 O O . VAL A 1 245 ? -8.366 -8.888 -5.908 1.00 86.56 245 VAL A O 1
ATOM 2011 N N . LEU A 1 246 ? -7.602 -7.506 -4.315 1.00 83.12 246 LEU A N 1
ATOM 2012 C CA . LEU A 1 246 ? -8.797 -7.593 -3.460 1.00 83.12 246 LEU A CA 1
ATOM 2013 C C . LEU A 1 246 ? -10.029 -6.926 -4.073 1.00 83.12 246 LEU A C 1
ATOM 2015 O O . LEU A 1 246 ? -11.137 -7.443 -3.986 1.00 83.12 246 LEU A O 1
ATOM 2019 N N . SER A 1 247 ? -9.854 -5.727 -4.622 1.00 81.31 247 SER A N 1
ATOM 2020 C CA . SER A 1 247 ? -10.954 -4.954 -5.191 1.00 81.31 247 SER A CA 1
ATOM 2021 C C . SER A 1 247 ? -10.400 -4.031 -6.274 1.00 81.31 247 SER A C 1
ATOM 2023 O O . SER A 1 247 ? -9.857 -2.968 -5.940 1.00 81.31 247 SER A O 1
ATOM 2025 N N . PRO A 1 248 ? -10.487 -4.443 -7.553 1.00 78.75 248 PRO A N 1
ATOM 2026 C CA . PRO A 1 248 ? -10.135 -3.581 -8.669 1.00 78.75 248 PRO A CA 1
ATOM 2027 C C . PRO A 1 248 ? -11.133 -2.431 -8.767 1.00 78.75 248 PRO A C 1
ATOM 2029 O O . PRO A 1 248 ? -12.306 -2.571 -8.412 1.00 78.75 248 PRO A O 1
ATOM 2032 N N . GLU A 1 249 ? -10.674 -1.288 -9.257 1.00 74.50 249 GLU A N 1
ATOM 2033 C CA . GLU A 1 249 ? -11.575 -0.217 -9.663 1.00 74.50 249 GLU A CA 1
ATOM 2034 C C . GLU A 1 249 ? -11.790 -0.291 -11.171 1.00 74.50 249 GLU A C 1
ATOM 2036 O O . GLU A 1 249 ? -10.811 -0.366 -11.922 1.00 74.50 249 GLU A O 1
ATOM 2041 N N . PRO A 1 250 ? -13.053 -0.299 -11.630 1.00 66.38 250 PRO A N 1
ATOM 2042 C CA . PRO A 1 250 ? -13.322 -0.187 -13.049 1.00 66.38 250 PRO A CA 1
ATOM 2043 C C . PRO A 1 250 ? -12.748 1.150 -13.535 1.00 66.38 250 PRO A C 1
ATOM 2045 O O . PRO A 1 250 ? -12.869 2.155 -12.842 1.00 66.38 250 PRO A O 1
ATOM 2048 N N . HIS A 1 251 ? -12.118 1.138 -14.712 1.00 73.00 251 HIS A N 1
ATOM 2049 C CA . HIS A 1 251 ? -11.522 2.300 -15.398 1.00 73.00 251 HIS A CA 1
ATOM 2050 C C . HIS A 1 251 ? -10.125 2.748 -14.937 1.00 73.00 251 HIS A C 1
ATOM 2052 O O . HIS A 1 251 ? -9.453 3.458 -15.685 1.00 73.00 251 HIS A O 1
ATOM 2058 N N . MET A 1 252 ? -9.602 2.235 -13.819 1.00 77.19 252 MET A N 1
ATOM 2059 C CA . MET A 1 252 ? -8.221 2.528 -13.423 1.00 77.19 252 MET A CA 1
ATOM 2060 C C . MET A 1 252 ? -7.203 1.829 -14.335 1.00 77.19 252 MET A C 1
ATOM 2062 O O . MET A 1 252 ? -7.266 0.621 -14.567 1.00 77.19 252 MET A O 1
ATOM 2066 N N . LYS A 1 253 ? -6.175 2.573 -14.763 1.00 85.94 253 LYS A N 1
ATOM 2067 C CA . LYS A 1 253 ? -4.986 2.036 -15.469 1.00 85.94 253 LYS A CA 1
ATOM 2068 C C . LYS A 1 253 ? -3.959 1.394 -14.531 1.00 85.94 253 LYS A C 1
ATOM 2070 O O . LYS A 1 253 ? -2.813 1.137 -14.913 1.00 85.94 253 LYS A O 1
ATOM 2075 N N . TYR A 1 254 ? -4.362 1.158 -13.288 1.00 89.88 254 TYR A N 1
ATOM 2076 C CA . TYR A 1 254 ? -3.572 0.487 -12.278 1.00 89.88 254 TYR A CA 1
ATOM 2077 C C . TYR A 1 254 ? -4.454 -0.258 -11.283 1.00 89.88 254 TYR A C 1
ATOM 2079 O O . TYR A 1 254 ? -5.645 0.006 -11.146 1.00 89.88 254 TYR A O 1
ATOM 2087 N N . VAL A 1 255 ? -3.827 -1.150 -10.527 1.00 92.00 255 VAL A N 1
ATOM 2088 C CA . VAL A 1 255 ? -4.438 -1.860 -9.403 1.00 92.00 255 VAL A CA 1
ATOM 2089 C C . VAL A 1 255 ? -3.526 -1.826 -8.187 1.00 92.00 255 VAL A C 1
ATOM 2091 O O . VAL A 1 255 ? -2.315 -1.628 -8.311 1.00 92.00 255 VAL A O 1
ATOM 2094 N N . TYR A 1 256 ? -4.104 -2.022 -7.005 1.00 93.19 256 TYR A N 1
ATOM 2095 C CA . TYR A 1 256 ? -3.331 -2.208 -5.783 1.00 93.19 256 TYR A CA 1
ATOM 2096 C C . TYR A 1 256 ? -3.096 -3.693 -5.521 1.00 93.19 256 TYR A C 1
ATOM 2098 O O . TYR A 1 256 ? -4.035 -4.484 -5.472 1.00 93.19 256 TYR A O 1
ATOM 2106 N N . TYR A 1 257 ? -1.832 -4.042 -5.329 1.00 93.81 257 TYR A N 1
ATOM 2107 C CA . TYR A 1 257 ? -1.364 -5.351 -4.909 1.00 93.81 257 TYR A CA 1
ATOM 2108 C C . TYR A 1 257 ? -0.913 -5.286 -3.449 1.00 93.81 257 TYR A C 1
ATOM 2110 O O . TYR A 1 257 ? -0.153 -4.392 -3.064 1.00 93.81 257 TYR A O 1
ATOM 2118 N N . VAL A 1 258 ? -1.369 -6.247 -2.655 1.00 93.81 258 VAL A N 1
ATOM 2119 C CA . VAL A 1 258 ? -0.965 -6.472 -1.263 1.00 93.81 258 VAL A CA 1
ATOM 2120 C C . VAL A 1 258 ? -0.815 -7.968 -1.040 1.00 93.81 258 VAL A C 1
ATOM 2122 O O . VAL A 1 258 ? -1.454 -8.763 -1.726 1.00 93.81 258 VAL A O 1
ATOM 2125 N N . ASP A 1 259 ? 0.022 -8.343 -0.079 1.00 91.12 259 ASP A N 1
ATOM 2126 C CA . ASP A 1 259 ? 0.334 -9.740 0.198 1.00 91.12 259 ASP A CA 1
ATOM 2127 C C . ASP A 1 259 ? 0.501 -9.969 1.704 1.00 91.12 259 ASP A C 1
ATOM 2129 O O . ASP A 1 259 ? 1.068 -9.124 2.405 1.00 91.12 259 ASP A O 1
ATOM 2133 N N . LYS A 1 260 ? 0.035 -11.114 2.213 1.00 92.38 260 LYS A N 1
ATOM 2134 C CA . LYS A 1 260 ? 0.235 -11.505 3.620 1.00 92.38 260 LYS A CA 1
ATOM 2135 C C . LYS A 1 260 ? 1.696 -11.697 4.003 1.00 92.38 260 LYS A C 1
ATOM 2137 O O . LYS A 1 260 ? 2.041 -11.516 5.166 1.00 92.38 260 LYS A O 1
ATOM 2142 N N . ALA A 1 261 ? 2.558 -12.068 3.057 1.00 92.31 261 ALA A N 1
ATOM 2143 C CA . ALA A 1 261 ? 3.971 -12.302 3.321 1.00 92.31 261 ALA A CA 1
ATOM 2144 C C . ALA A 1 261 ? 4.743 -11.002 3.579 1.00 92.31 261 ALA A C 1
ATOM 2146 O O . ALA A 1 261 ? 5.856 -11.055 4.104 1.00 92.31 261 ALA A O 1
ATOM 2147 N N . VAL A 1 262 ? 4.172 -9.841 3.231 1.00 91.88 262 VAL A N 1
ATOM 2148 C CA . VAL A 1 262 ? 4.827 -8.538 3.399 1.00 91.88 262 VAL A CA 1
ATOM 2149 C C . VAL A 1 262 ? 3.880 -7.526 4.070 1.00 91.88 262 VAL A C 1
ATOM 2151 O O . VAL A 1 262 ? 3.383 -6.606 3.414 1.00 91.88 262 VAL A O 1
ATOM 2154 N N . PRO A 1 263 ? 3.605 -7.673 5.383 1.00 93.44 263 PRO A N 1
ATOM 2155 C CA . PRO A 1 263 ? 2.687 -6.794 6.098 1.00 93.44 263 PRO A CA 1
ATOM 2156 C C . PRO A 1 263 ? 3.080 -5.319 6.057 1.00 93.44 263 PRO A C 1
ATOM 2158 O O . PRO A 1 263 ? 4.255 -4.959 6.151 1.00 93.44 263 PRO A O 1
ATOM 2161 N N . GLY A 1 264 ? 2.076 -4.448 5.945 1.00 92.94 264 GLY A N 1
ATOM 2162 C CA . GLY A 1 264 ? 2.272 -3.001 5.918 1.00 92.94 264 GLY A CA 1
ATOM 2163 C C . GLY A 1 264 ? 2.791 -2.453 4.588 1.00 92.94 264 GLY A C 1
ATOM 2164 O O . GLY A 1 264 ? 3.072 -1.259 4.525 1.00 92.94 264 GLY A O 1
ATOM 2165 N N . VAL A 1 265 ? 2.893 -3.280 3.541 1.00 94.19 265 VAL A N 1
ATOM 2166 C CA . VAL A 1 265 ? 3.406 -2.906 2.214 1.00 94.19 265 VAL A CA 1
ATOM 2167 C C . VAL A 1 265 ? 2.308 -3.057 1.165 1.00 94.19 265 VAL A C 1
ATOM 2169 O O . VAL A 1 265 ? 1.608 -4.064 1.124 1.00 94.19 265 VAL A O 1
ATOM 2172 N N . ALA A 1 266 ? 2.177 -2.072 0.278 1.00 94.69 266 ALA A N 1
ATOM 2173 C CA . ALA A 1 266 ? 1.296 -2.159 -0.886 1.00 94.69 266 ALA A CA 1
ATOM 2174 C C . ALA A 1 266 ? 2.019 -1.675 -2.138 1.00 94.69 266 ALA A C 1
ATOM 2176 O O . ALA A 1 266 ? 2.874 -0.791 -2.070 1.00 94.69 266 ALA A O 1
ATOM 2177 N N . ALA A 1 267 ? 1.649 -2.215 -3.293 1.00 94.25 267 ALA A N 1
ATOM 2178 C CA . ALA A 1 267 ? 2.157 -1.776 -4.581 1.00 94.25 267 ALA A CA 1
ATOM 2179 C C . ALA A 1 267 ? 1.018 -1.304 -5.484 1.00 94.25 267 ALA A C 1
ATOM 2181 O O . ALA A 1 267 ? -0.006 -1.965 -5.598 1.00 94.25 267 ALA A O 1
ATOM 2182 N N . ARG A 1 268 ? 1.206 -0.174 -6.161 1.00 93.44 268 ARG A N 1
ATOM 2183 C CA . ARG A 1 268 ? 0.366 0.265 -7.275 1.00 93.44 268 ARG A CA 1
ATOM 2184 C C . ARG A 1 268 ? 0.998 -0.231 -8.574 1.00 93.44 268 ARG A C 1
ATOM 2186 O O . ARG A 1 268 ? 2.119 0.163 -8.900 1.00 93.44 268 ARG A O 1
ATOM 2193 N N . VAL A 1 269 ? 0.298 -1.117 -9.273 1.00 93.69 269 VAL A N 1
ATOM 2194 C CA . VAL A 1 269 ? 0.761 -1.835 -10.468 1.00 93.69 269 VAL A CA 1
ATOM 2195 C C . VAL A 1 269 ? 0.023 -1.295 -11.684 1.00 93.69 269 VAL A C 1
ATOM 2197 O O . VAL A 1 269 ? -1.199 -1.372 -11.727 1.00 93.69 269 VAL A O 1
ATOM 2200 N N . HIS A 1 270 ? 0.754 -0.746 -12.652 1.00 92.81 270 HIS A N 1
ATOM 2201 C CA . HIS A 1 270 ? 0.195 -0.125 -13.856 1.00 92.81 270 HIS A CA 1
ATOM 2202 C C . HIS A 1 270 ? 0.271 -1.056 -15.063 1.00 92.81 270 HIS A C 1
ATOM 2204 O O . HIS A 1 270 ? 1.215 -1.840 -15.194 1.00 92.81 270 HIS A O 1
ATOM 2210 N N . GLU A 1 271 ? -0.660 -0.885 -16.003 1.00 90.69 271 GLU A N 1
ATOM 2211 C CA . GLU A 1 271 ? -0.659 -1.617 -17.282 1.00 90.69 271 GLU A CA 1
ATOM 2212 C C . GLU A 1 271 ? 0.638 -1.417 -18.087 1.00 90.69 271 GLU A C 1
ATOM 2214 O O . GLU A 1 271 ? 1.080 -2.302 -18.818 1.00 90.69 271 GLU A O 1
ATOM 2219 N N . THR A 1 272 ? 1.298 -0.270 -17.907 1.00 90.25 272 THR A N 1
ATOM 2220 C CA . THR A 1 272 ? 2.539 0.109 -18.598 1.00 90.25 272 THR A CA 1
ATOM 2221 C C . THR A 1 272 ? 3.769 -0.674 -18.138 1.00 90.25 272 THR A C 1
ATOM 2223 O O . THR A 1 272 ? 4.824 -0.560 -18.759 1.00 90.25 272 THR A O 1
ATOM 2226 N N . GLY A 1 273 ? 3.658 -1.448 -17.052 1.00 89.12 273 GLY A N 1
ATOM 2227 C CA . GLY A 1 273 ? 4.798 -2.084 -16.389 1.00 89.12 273 GLY A CA 1
ATOM 2228 C C . GLY A 1 273 ? 5.423 -1.234 -15.282 1.00 89.12 273 GLY A C 1
ATOM 2229 O O . GLY A 1 273 ? 6.398 -1.658 -14.660 1.00 89.12 273 GLY A O 1
ATOM 2230 N N . MET A 1 274 ? 4.881 -0.047 -14.995 1.00 91.75 274 MET A N 1
ATOM 2231 C CA . MET A 1 274 ? 5.298 0.746 -13.838 1.00 91.75 274 MET A CA 1
ATOM 2232 C C . MET A 1 274 ? 4.744 0.146 -12.539 1.00 91.75 274 MET A C 1
ATOM 2234 O O . MET A 1 274 ? 3.549 -0.117 -12.418 1.00 91.75 274 MET A O 1
ATOM 2238 N N . VAL A 1 275 ? 5.605 -0.013 -11.536 1.00 92.81 275 VAL A N 1
ATOM 2239 C CA . VAL A 1 275 ? 5.238 -0.477 -10.195 1.00 92.81 275 VAL A CA 1
ATOM 2240 C C . VAL A 1 275 ? 5.732 0.511 -9.152 1.00 92.81 275 VAL A C 1
ATOM 2242 O O . VAL A 1 275 ? 6.894 0.916 -9.150 1.00 92.81 275 VAL A O 1
ATOM 2245 N N . GLN A 1 276 ? 4.836 0.894 -8.249 1.00 93.12 276 GLN A N 1
ATOM 2246 C CA . GLN A 1 276 ? 5.081 1.875 -7.200 1.00 93.12 276 GLN A CA 1
ATOM 2247 C C . GLN A 1 276 ? 4.785 1.275 -5.832 1.00 93.12 276 GLN A C 1
ATOM 2249 O O . GLN A 1 276 ? 3.639 0.973 -5.527 1.00 93.12 276 GLN A O 1
ATOM 2254 N N . VAL A 1 277 ? 5.809 1.117 -5.005 1.00 93.44 277 VAL A N 1
ATOM 2255 C CA . VAL A 1 277 ? 5.725 0.447 -3.706 1.00 93.44 277 VAL A CA 1
ATOM 2256 C C . VAL A 1 277 ? 5.665 1.475 -2.581 1.00 93.44 277 VAL A C 1
ATOM 2258 O O . VAL A 1 277 ? 6.557 2.320 -2.436 1.00 93.44 277 VAL A O 1
ATOM 2261 N N . PHE A 1 278 ? 4.612 1.374 -1.778 1.00 93.06 278 PHE A N 1
ATOM 2262 C CA . PHE A 1 278 ? 4.392 2.112 -0.542 1.00 93.06 278 PHE A CA 1
ATOM 2263 C C . PHE A 1 278 ? 4.976 1.347 0.637 1.00 93.06 278 PHE A C 1
ATOM 2265 O O . PHE A 1 278 ? 4.904 0.123 0.668 1.00 93.06 278 PHE A O 1
ATOM 2272 N N . ALA A 1 279 ? 5.496 2.095 1.616 1.00 78.94 279 ALA A N 1
ATOM 2273 C CA . ALA A 1 279 ? 6.010 1.569 2.876 1.00 78.94 279 ALA A CA 1
ATOM 2274 C C . ALA A 1 279 ? 7.084 0.487 2.689 1.00 78.94 279 ALA A C 1
ATOM 2276 O O . ALA A 1 279 ? 6.859 -0.696 2.893 1.00 78.94 279 ALA A O 1
ATOM 2277 N N . MET A 1 280 ? 8.300 0.903 2.336 1.00 66.12 280 MET A N 1
ATOM 2278 C CA . MET A 1 280 ? 9.443 -0.007 2.387 1.00 66.12 280 MET A CA 1
ATOM 2279 C C . MET A 1 280 ? 9.720 -0.399 3.842 1.00 66.12 280 MET A C 1
ATOM 2281 O O . MET A 1 280 ? 10.060 0.467 4.650 1.00 66.12 280 MET A O 1
ATOM 2285 N N . THR A 1 281 ? 9.607 -1.685 4.171 1.00 55.72 281 THR A N 1
ATOM 2286 C CA . THR A 1 281 ? 10.179 -2.230 5.406 1.00 55.72 281 THR A CA 1
ATOM 2287 C C . THR A 1 281 ? 11.679 -1.931 5.408 1.00 55.72 281 THR A C 1
ATOM 2289 O O . THR A 1 281 ? 12.385 -2.302 4.467 1.00 55.72 281 THR A O 1
ATOM 2292 N N . THR A 1 282 ? 12.147 -1.199 6.418 1.00 41.53 282 THR A N 1
ATOM 2293 C CA . THR A 1 282 ? 13.578 -1.013 6.711 1.00 41.53 282 THR A CA 1
ATOM 2294 C C . THR A 1 282 ? 14.153 -2.226 7.405 1.00 41.53 282 THR A C 1
ATOM 2296 O O . THR A 1 282 ? 13.462 -2.711 8.330 1.00 41.53 282 THR A O 1
#

Radius of gyration: 28.75 Å; Cα contacts (8 Å, |Δi|>4): 381; chains: 1; bounding box: 68×91×64 Å

Mean predicted aligned error: 15.5 Å

pLDDT: mean 72.65, std 21.91, range [28.58, 97.12]

Sequence (282 aa):
MRKLSPVGYSNAVKPFPNNSEDSSNNPTAAESEGIDFETEISKEQNSFIVRLEDFEYIIDQNMTEFRDPQAKRLRSKWKQQFGSKSLENLRRCLLLPPLPDHLDQCLQRIRILRRRNKRKVEELRMRVEINFCKMYCTLSINMNLNLQHTVRNLKNAVYNDDIDVIQIRYEPTQIAWIWSDGSVLIINGRGHEMLAETQKDLMFRTLGKANFKADFSNKLLHLRLISCAHFPWGISLPEFTASSVLSPEPHMKYVYYVDKAVPGVAARVHETGMVQVFAMTT

Foldseek 3Di:
DDDDDDDDDDDDDDDDDDDDDDDDDDDDDDDPPPPPVVVVVVVVVVVVVVVVLVVQVCCQVCLVPDDDPVSVVVVVVLCVVQPPCSQVVQKDKDFDDQDDCPVCPVVVVVPPPDDDDPPPRPGDIWIKGKTFHAKKKKWAPQDFAPVVVLQVLADQWFADPQQQKIWHDDDPPWIKIAHRRRIIIIDDDNDDVSNVVVVQVSCCSRPVRNPDDDDVVTVMDIDGMKMKIADPAFDDCVVCCVPFARDDDPPRQWGKGHHNVDGNKIWTQGRRRMIIIDDDDD

Solvent-accessible surface area (backbone atoms only — not comparable to full-atom values): 16926 Å² total; per-residue (Å²): 132,83,89,83,88,84,92,80,88,90,84,89,86,87,83,87,88,88,81,90,83,91,86,90,84,86,87,79,92,71,80,78,77,73,81,54,60,69,59,51,54,51,50,51,51,49,51,53,50,54,52,51,54,52,42,54,58,50,43,36,58,45,53,71,70,78,82,50,72,64,58,52,52,51,52,50,52,45,39,69,75,43,48,93,48,34,67,60,76,48,47,47,76,44,81,50,77,81,76,75,72,71,76,49,58,75,64,51,75,79,47,90,85,62,82,81,70,82,72,77,75,74,80,50,67,38,56,32,38,70,42,48,48,63,34,26,36,36,35,38,71,80,42,74,45,62,55,84,65,44,50,76,56,46,71,65,52,47,74,42,82,90,47,45,41,38,40,33,53,81,51,103,72,26,41,34,39,40,33,43,69,18,27,26,27,38,41,59,27,92,41,71,66,60,44,52,51,51,50,20,53,51,37,24,48,67,71,67,34,73,82,58,71,89,50,83,83,23,59,67,41,82,45,42,63,29,43,35,34,56,49,99,50,66,40,63,56,74,67,49,42,76,77,50,39,91,76,77,57,89,91,55,70,45,41,64,35,62,46,60,93,46,68,42,33,40,29,43,40,26,40,70,20,39,37,37,35,41,55,79,86,128